Protein AF-A0A521RYL0-F1 (afdb_monomer)

Foldseek 3Di:
DQLLVLLQFCRSAVLSVLLCVLVVNAGVNSNVQRVVLSVVLVVVLVVLCCVVCVVVPDDDDDDPVVVVPDDVVVVPPDPVLVVLLVVLVVVLVVCRVCQSVVVHDNVVSVVVSVVVSCVVVVDDPVVVVVVDPPVVVVVLVVLLVVLVVCVVVCVLVVVLVVLCVVQVLDQLSSLLVLLQCLLAVLCVPALNSSSSNCSSSLVNSVVVPHDSPSNSSSNSLRSSLSLQQWCRSYPVSVVVQVVCVVVVNHDDGVNSNVSSVVSSVSSSVSSSVSSCVPPVD

Sequence (281 aa):
AANIGGTATLIGDPPNLLIGSAAGFDFMTFVENLGPAVVVILAVFMVTVVLLYRRELVIEGDVPEAVLALDEREVIADPRLLRVGLIVTAGTLVGLVLAGPLGYGAATVALTGAVVLILVTRTDVESIVREIDWVTLLFFAGLFMLVEGLVHAGVVAAIGDLLFDLTGGDQGFATIGLLWVSGIASGIVDNIPYTATMIPVVGQLGQDGLAQEPLWWALALGACLGGNLTLIGAGANVVVGTLAAKAGHAIPFMTFVRIGAIVVVESLLVSTAYLWIRYLA

Mean predicted aligned error: 6.79 Å

Structure (mmCIF, N/CA/C/O backbone):
data_AF-A0A521RYL0-F1
#
_entry.id   AF-A0A521RYL0-F1
#
loop_
_atom_site.group_PDB
_atom_site.id
_atom_site.type_symbol
_atom_site.label_atom_id
_atom_site.label_alt_id
_atom_site.label_comp_id
_atom_site.label_asym_id
_atom_site.label_entity_id
_atom_site.label_seq_id
_atom_site.pdbx_PDB_ins_code
_atom_site.Cartn_x
_atom_site.Cartn_y
_atom_site.Cartn_z
_atom_site.occupancy
_atom_site.B_iso_or_equiv
_atom_site.auth_seq_id
_atom_site.auth_comp_id
_atom_site.auth_asym_id
_atom_site.auth_atom_id
_atom_site.pdbx_PDB_model_num
ATOM 1 N N . ALA A 1 1 ? 1.543 6.608 -8.179 1.00 86.56 1 ALA A N 1
ATOM 2 C CA . ALA A 1 1 ? 0.883 5.581 -9.017 1.00 86.56 1 ALA A CA 1
ATOM 3 C C . ALA A 1 1 ? 1.164 4.159 -8.532 1.00 86.56 1 ALA A C 1
ATOM 5 O O . ALA A 1 1 ? 0.208 3.516 -8.131 1.00 86.56 1 ALA A O 1
ATOM 6 N N . ALA A 1 2 ? 2.419 3.679 -8.530 1.00 90.31 2 ALA A N 1
ATOM 7 C CA . ALA A 1 2 ? 2.745 2.281 -8.200 1.00 90.31 2 ALA A CA 1
ATOM 8 C C . ALA A 1 2 ? 2.192 1.822 -6.837 1.00 90.31 2 ALA A C 1
ATOM 10 O O . ALA A 1 2 ? 1.364 0.919 -6.813 1.00 90.31 2 ALA A O 1
ATOM 11 N N . ASN A 1 3 ? 2.550 2.502 -5.740 1.00 92.88 3 ASN A N 1
ATOM 12 C CA . ASN A 1 3 ? 2.069 2.137 -4.398 1.00 92.88 3 ASN A CA 1
ATOM 13 C C . ASN A 1 3 ? 0.537 2.239 -4.286 1.00 92.88 3 ASN A C 1
ATOM 15 O O . ASN A 1 3 ? -0.104 1.309 -3.818 1.00 92.88 3 ASN A O 1
ATOM 19 N N . ILE A 1 4 ? -0.059 3.323 -4.811 1.00 95.31 4 ILE A N 1
ATOM 20 C CA . ILE A 1 4 ? -1.522 3.529 -4.820 1.00 95.31 4 ILE A CA 1
ATOM 21 C C . ILE A 1 4 ? -2.231 2.364 -5.526 1.00 95.31 4 ILE A C 1
ATOM 23 O O . ILE A 1 4 ? -3.184 1.809 -4.995 1.00 95.31 4 ILE A O 1
ATOM 27 N N . GLY A 1 5 ? -1.763 1.974 -6.716 1.00 93.75 5 GLY A N 1
ATOM 28 C CA . GLY A 1 5 ? -2.317 0.836 -7.451 1.00 93.75 5 GLY A CA 1
ATOM 29 C C . GLY A 1 5 ? -2.083 -0.494 -6.732 1.00 93.75 5 GLY A C 1
ATOM 30 O O . GLY A 1 5 ? -2.979 -1.335 -6.695 1.00 93.75 5 GLY A O 1
ATOM 31 N N . GLY A 1 6 ? -0.911 -0.660 -6.112 1.00 91.88 6 GLY A N 1
ATOM 32 C CA . GLY A 1 6 ? -0.560 -1.830 -5.311 1.00 91.88 6 GLY A CA 1
ATOM 33 C C . GLY A 1 6 ? -1.515 -2.054 -4.137 1.00 91.88 6 GLY A C 1
ATOM 34 O O . GLY A 1 6 ? -1.910 -3.190 -3.873 1.00 91.88 6 GLY A O 1
ATOM 35 N N . THR A 1 7 ? -1.993 -0.967 -3.522 1.00 94.69 7 THR A N 1
ATOM 36 C CA . THR A 1 7 ? -2.961 -0.999 -2.416 1.00 94.69 7 THR A CA 1
ATOM 37 C C . THR A 1 7 ? -4.262 -1.732 -2.771 1.00 94.69 7 THR A C 1
ATOM 39 O O . THR A 1 7 ? -4.909 -2.265 -1.878 1.00 94.69 7 THR A O 1
ATOM 42 N N . ALA A 1 8 ? -4.654 -1.820 -4.050 1.00 94.25 8 ALA A N 1
ATOM 43 C CA . ALA A 1 8 ? -5.918 -2.451 -4.448 1.00 94.25 8 ALA A CA 1
ATOM 44 C C . ALA A 1 8 ? -5.940 -3.977 -4.288 1.00 94.25 8 ALA A C 1
ATOM 46 O O . ALA A 1 8 ? -7.013 -4.573 -4.329 1.00 94.25 8 ALA A O 1
ATOM 47 N N . THR A 1 9 ? -4.780 -4.628 -4.179 1.00 92.62 9 THR A N 1
ATOM 48 C CA . THR A 1 9 ? -4.689 -6.093 -4.247 1.00 92.62 9 THR A CA 1
ATOM 49 C C . THR A 1 9 ? -3.803 -6.659 -3.149 1.00 92.62 9 THR A C 1
ATOM 51 O O . THR A 1 9 ? -2.885 -5.993 -2.677 1.00 92.62 9 THR A O 1
ATOM 54 N N . LEU A 1 10 ? -4.028 -7.927 -2.797 1.00 88.06 10 LEU A N 1
ATOM 55 C CA . LEU A 1 10 ? -3.258 -8.635 -1.769 1.00 88.06 10 LEU A CA 1
ATOM 56 C C . LEU A 1 10 ? -1.741 -8.676 -2.049 1.00 88.06 10 LEU A C 1
ATOM 58 O O . LEU A 1 10 ? -0.946 -8.691 -1.119 1.00 88.06 10 LEU A O 1
ATOM 62 N N . ILE A 1 11 ? -1.334 -8.708 -3.322 1.00 85.44 11 ILE A N 1
ATOM 63 C CA . ILE A 1 11 ? 0.073 -8.904 -3.737 1.00 85.44 11 ILE A CA 1
ATOM 64 C C . ILE A 1 11 ? 0.710 -7.598 -4.234 1.00 85.44 11 ILE A C 1
ATOM 66 O O . ILE A 1 11 ? 1.903 -7.549 -4.514 1.00 85.44 11 ILE A O 1
ATOM 70 N N . GLY A 1 12 ? -0.070 -6.525 -4.357 1.00 84.44 12 GLY A N 1
ATOM 71 C CA . GLY A 1 12 ? 0.410 -5.285 -4.958 1.00 84.44 12 GLY A CA 1
ATOM 72 C C . GLY A 1 12 ? 1.414 -4.509 -4.099 1.00 84.44 12 GLY A C 1
ATOM 73 O O . GLY A 1 12 ? 2.260 -3.819 -4.659 1.00 84.44 12 GLY A O 1
ATOM 74 N N . ASP A 1 13 ? 1.344 -4.631 -2.772 1.00 86.69 13 ASP A N 1
ATOM 75 C CA . ASP A 1 13 ? 2.266 -4.004 -1.813 1.00 86.69 13 ASP A CA 1
ATOM 76 C C . ASP A 1 13 ? 2.494 -4.985 -0.643 1.00 86.69 13 ASP A C 1
ATOM 78 O O . ASP A 1 13 ? 1.514 -5.586 -0.182 1.00 86.69 13 ASP A O 1
ATOM 82 N N . PRO A 1 14 ? 3.726 -5.204 -0.134 1.00 86.25 14 PRO A N 1
ATOM 83 C CA . PRO A 1 14 ? 3.941 -6.171 0.941 1.00 86.25 14 PRO A CA 1
ATOM 84 C C . PRO A 1 14 ? 3.097 -5.955 2.215 1.00 86.25 14 PRO A C 1
ATOM 86 O O . PRO A 1 14 ? 2.668 -6.970 2.764 1.00 86.25 14 PRO A O 1
ATOM 89 N N . PRO A 1 15 ? 2.759 -4.725 2.671 1.00 89.62 15 PRO A N 1
ATOM 90 C CA . PRO A 1 15 ? 1.792 -4.505 3.750 1.00 89.62 15 PRO A CA 1
ATOM 91 C C . PRO A 1 15 ? 0.473 -5.264 3.578 1.00 89.62 15 PRO A C 1
ATOM 93 O O . PRO A 1 15 ? -0.011 -5.876 4.529 1.00 89.62 15 PRO A O 1
ATOM 96 N N . ASN A 1 16 ? -0.082 -5.286 2.362 1.00 93.44 16 ASN A N 1
ATOM 97 C CA . ASN A 1 16 ? -1.336 -5.979 2.077 1.00 93.44 16 ASN A CA 1
ATOM 98 C C . ASN A 1 16 ? -1.199 -7.488 2.274 1.00 93.44 16 ASN A C 1
ATOM 100 O O . ASN A 1 16 ? -2.094 -8.109 2.841 1.00 93.44 16 ASN A O 1
ATOM 104 N N . LEU A 1 17 ? -0.066 -8.072 1.878 1.00 88.62 17 LEU A N 1
ATOM 105 C CA . LEU A 1 17 ? 0.202 -9.491 2.092 1.00 88.62 17 LEU A CA 1
ATOM 106 C C . LEU A 1 17 ? 0.255 -9.831 3.588 1.00 88.62 17 LEU A C 1
ATOM 108 O O . LEU A 1 17 ? -0.266 -10.868 3.998 1.00 88.62 17 LEU A O 1
ATOM 112 N N . LEU A 1 18 ? 0.845 -8.950 4.406 1.00 88.81 18 LEU A N 1
ATOM 113 C CA . LEU A 1 18 ? 0.911 -9.133 5.859 1.00 88.81 18 LEU A CA 1
ATOM 114 C C . LEU A 1 18 ? -0.472 -9.061 6.497 1.00 88.81 18 LEU A C 1
ATOM 116 O O . LEU A 1 18 ? -0.835 -9.938 7.278 1.00 88.81 18 LEU A O 1
ATOM 120 N N . ILE A 1 19 ? -1.252 -8.047 6.123 1.00 93.50 19 ILE A N 1
ATOM 121 C CA . ILE A 1 19 ? -2.623 -7.867 6.604 1.00 93.50 19 ILE A CA 1
ATOM 122 C C . ILE A 1 19 ? -3.485 -9.053 6.178 1.00 93.50 19 ILE A C 1
ATOM 124 O O . ILE A 1 19 ? -4.176 -9.629 7.010 1.00 93.50 19 ILE A O 1
ATOM 128 N N . GLY A 1 20 ? -3.406 -9.476 4.915 1.00 90.56 20 GLY A N 1
ATOM 129 C CA . GLY A 1 20 ? -4.170 -10.617 4.421 1.00 90.56 20 GLY A CA 1
ATOM 130 C C . GLY A 1 20 ? -3.797 -11.922 5.114 1.00 90.56 20 GLY A C 1
ATOM 131 O O . GLY A 1 20 ? -4.682 -12.689 5.482 1.00 90.56 20 GLY A O 1
ATOM 132 N N . SER A 1 21 ? -2.508 -12.146 5.383 1.00 86.88 21 SER A N 1
ATOM 133 C CA . SER A 1 21 ? -2.062 -13.320 6.137 1.00 86.88 21 SER A CA 1
ATOM 134 C C . SER A 1 21 ? -2.523 -13.301 7.595 1.00 86.88 21 SER A C 1
ATOM 136 O O . SER A 1 21 ? -2.807 -14.365 8.137 1.00 86.88 21 SER A O 1
ATOM 138 N N . ALA A 1 22 ? -2.569 -12.132 8.237 1.00 87.88 22 ALA A N 1
ATOM 139 C CA . ALA A 1 22 ? -2.977 -12.004 9.634 1.00 87.88 22 ALA A CA 1
ATOM 140 C C . ALA A 1 22 ? -4.503 -12.062 9.810 1.00 87.88 22 ALA A C 1
ATOM 142 O O . ALA A 1 22 ? -4.993 -12.690 10.744 1.00 87.88 22 ALA A O 1
ATOM 143 N N . ALA A 1 23 ? -5.249 -11.435 8.899 1.00 90.38 23 ALA A N 1
ATOM 144 C CA . ALA A 1 23 ? -6.707 -11.363 8.932 1.00 90.38 23 ALA A CA 1
ATOM 145 C C . ALA A 1 23 ? -7.400 -12.548 8.230 1.00 90.38 23 ALA A C 1
ATOM 147 O O . ALA A 1 23 ? -8.613 -12.706 8.341 1.00 90.38 23 ALA A O 1
ATOM 148 N N . GLY A 1 24 ? -6.649 -13.383 7.502 1.00 88.38 24 GLY A N 1
ATOM 149 C CA . GLY A 1 24 ? -7.197 -14.499 6.725 1.00 88.38 24 GLY A CA 1
ATOM 150 C C . GLY A 1 24 ? -7.936 -14.058 5.457 1.00 88.38 24 GLY A C 1
ATOM 151 O O . GLY A 1 24 ? -8.824 -14.765 4.988 1.00 88.38 24 GLY A O 1
ATOM 152 N N . PHE A 1 25 ? -7.593 -12.890 4.911 1.00 90.94 25 PHE A N 1
ATOM 153 C CA . PHE A 1 25 ? -8.225 -12.345 3.713 1.00 90.94 25 PHE A CA 1
ATOM 154 C C . PHE A 1 25 ? -7.575 -12.873 2.438 1.00 90.94 25 PHE A C 1
ATOM 156 O O . PHE A 1 25 ? -6.351 -12.985 2.327 1.00 90.94 25 PHE A O 1
ATOM 163 N N . ASP A 1 26 ? -8.414 -13.151 1.446 1.00 89.88 26 ASP A N 1
ATOM 164 C CA . ASP A 1 26 ? -7.976 -13.583 0.128 1.00 89.88 26 ASP A CA 1
ATOM 165 C C . ASP A 1 26 ? -7.796 -12.401 -0.840 1.00 89.88 26 ASP A C 1
ATOM 167 O O . ASP A 1 26 ? -8.019 -11.232 -0.519 1.00 89.88 26 ASP A O 1
ATOM 171 N N . PHE A 1 27 ? -7.366 -12.712 -2.063 1.00 88.81 27 PHE A N 1
ATOM 172 C CA . PHE A 1 27 ? -7.131 -11.710 -3.097 1.00 88.81 27 PHE A CA 1
ATOM 173 C C . PHE A 1 27 ? -8.386 -10.886 -3.427 1.00 88.81 27 PHE A C 1
ATOM 175 O O . PHE A 1 27 ? -8.290 -9.668 -3.592 1.00 88.81 27 PHE A O 1
ATOM 182 N N . MET A 1 28 ? -9.552 -11.533 -3.517 1.00 92.44 28 MET A N 1
ATOM 183 C CA . MET A 1 28 ? -10.794 -10.870 -3.918 1.00 92.44 28 MET A CA 1
ATOM 184 C C . MET A 1 28 ? -11.322 -9.951 -2.828 1.00 92.44 28 MET A C 1
ATOM 186 O O . MET A 1 28 ? -11.801 -8.863 -3.136 1.00 92.44 28 MET A O 1
ATOM 190 N N . THR A 1 29 ? -11.115 -10.319 -1.567 1.00 93.31 29 THR A N 1
ATOM 191 C CA . THR A 1 29 ? -11.462 -9.487 -0.417 1.00 93.31 29 THR A CA 1
ATOM 192 C C . THR A 1 29 ? -10.743 -8.135 -0.498 1.00 93.31 29 THR A C 1
ATOM 194 O O . THR A 1 29 ? -11.359 -7.094 -0.281 1.00 93.31 29 THR A O 1
ATOM 197 N N . PHE A 1 30 ? -9.466 -8.107 -0.893 1.00 94.75 30 PHE A N 1
ATOM 198 C CA . PHE A 1 30 ? -8.743 -6.848 -1.117 1.00 94.75 30 PHE A CA 1
ATOM 199 C C . PHE A 1 30 ? -9.308 -6.051 -2.296 1.00 94.75 30 PHE A C 1
ATOM 201 O O . PHE A 1 30 ? -9.551 -4.852 -2.166 1.00 94.75 30 PHE A O 1
ATOM 208 N N . VAL A 1 31 ? -9.556 -6.705 -3.433 1.00 94.44 31 VAL A N 1
ATOM 209 C CA . VAL A 1 31 ? -10.079 -6.033 -4.635 1.00 94.44 31 VAL A CA 1
ATOM 210 C C . VAL A 1 31 ? -11.437 -5.392 -4.364 1.00 94.44 31 VAL A C 1
ATOM 212 O O . VAL A 1 31 ? -11.667 -4.246 -4.743 1.00 94.44 31 VAL A O 1
ATOM 215 N N . GLU A 1 32 ? -12.331 -6.097 -3.679 1.00 95.25 32 GLU A N 1
ATOM 216 C CA . GLU A 1 32 ? -13.682 -5.620 -3.393 1.00 95.25 32 GLU A CA 1
ATOM 217 C C . GLU A 1 32 ? -13.696 -4.487 -2.366 1.00 95.25 32 GLU A C 1
ATOM 219 O O . GLU A 1 32 ? -14.503 -3.560 -2.490 1.00 95.25 32 GLU A O 1
ATOM 224 N N . ASN A 1 33 ? -12.814 -4.542 -1.363 1.00 96.25 33 ASN A N 1
ATOM 225 C CA . ASN A 1 33 ? -12.807 -3.597 -0.247 1.00 96.25 33 ASN A CA 1
ATOM 226 C C . ASN A 1 33 ? -11.881 -2.396 -0.456 1.00 96.25 33 ASN A C 1
ATOM 228 O O . ASN A 1 33 ? -12.220 -1.309 0.009 1.00 96.25 33 ASN A O 1
ATOM 232 N N . LEU A 1 34 ? -10.768 -2.537 -1.177 1.00 96.62 34 LEU A N 1
ATOM 233 C CA . LEU A 1 34 ? -9.806 -1.455 -1.430 1.00 96.62 34 LEU A CA 1
ATOM 234 C C . LEU A 1 34 ? -9.828 -0.955 -2.876 1.00 96.62 34 LEU A C 1
ATOM 236 O O . LEU A 1 34 ? -9.586 0.228 -3.112 1.00 96.62 34 LEU A O 1
ATOM 240 N N . GLY A 1 35 ? -10.167 -1.811 -3.843 1.00 95.88 35 GLY A N 1
ATOM 241 C CA . GLY A 1 35 ? -10.191 -1.461 -5.266 1.00 95.88 35 GLY A CA 1
ATOM 242 C C . GLY A 1 35 ? -11.004 -0.201 -5.596 1.00 95.88 35 GLY A C 1
ATOM 243 O O . GLY A 1 35 ? -10.459 0.689 -6.255 1.00 95.88 35 GLY A O 1
ATOM 244 N N . PRO A 1 36 ? -12.258 -0.046 -5.117 1.00 96.69 36 PRO A N 1
ATOM 245 C CA . PRO A 1 36 ? -13.051 1.154 -5.387 1.00 96.69 36 PRO A CA 1
ATOM 246 C C . PRO A 1 36 ? -12.388 2.440 -4.881 1.00 96.69 36 PRO A C 1
ATOM 248 O O . PRO A 1 36 ? -12.333 3.430 -5.611 1.00 96.69 36 PRO A O 1
ATOM 251 N N . ALA A 1 37 ? -11.836 2.418 -3.663 1.00 96.81 37 ALA A N 1
ATOM 252 C CA . ALA A 1 37 ? -11.118 3.557 -3.098 1.00 96.81 37 ALA A CA 1
ATOM 253 C C . ALA A 1 37 ? -9.877 3.888 -3.931 1.00 96.81 37 ALA A C 1
ATOM 255 O O . ALA A 1 37 ? -9.673 5.039 -4.307 1.00 96.81 37 ALA A O 1
ATOM 256 N N . VAL A 1 38 ? -9.089 2.872 -4.287 1.00 97.06 38 VAL A N 1
ATOM 257 C CA . VAL A 1 38 ? -7.861 3.030 -5.073 1.00 97.06 38 VAL A CA 1
ATOM 258 C C . VAL A 1 38 ? -8.132 3.619 -6.453 1.00 97.06 38 VAL A C 1
ATOM 260 O O . VAL A 1 38 ? -7.378 4.483 -6.888 1.00 97.06 38 VAL A O 1
ATOM 263 N N . VAL A 1 39 ? -9.210 3.220 -7.134 1.00 97.75 39 VAL A N 1
ATOM 264 C CA . VAL A 1 39 ? -9.585 3.811 -8.431 1.00 97.75 39 VAL A CA 1
ATOM 265 C C . VAL A 1 39 ? -9.852 5.310 -8.292 1.00 97.75 39 VAL A C 1
ATOM 267 O O . VAL A 1 39 ? -9.360 6.100 -9.101 1.00 97.75 39 VAL A O 1
ATOM 270 N N . VAL A 1 40 ? -10.581 5.719 -7.251 1.00 97.94 40 VAL A N 1
ATOM 271 C CA . VAL A 1 40 ? -10.853 7.140 -6.985 1.00 97.94 40 VAL A CA 1
ATOM 272 C C . VAL A 1 40 ? -9.566 7.880 -6.623 1.00 97.94 40 VAL A C 1
ATOM 274 O O . VAL A 1 40 ? -9.306 8.947 -7.175 1.00 97.94 40 VAL A O 1
ATOM 277 N N . ILE A 1 41 ? -8.726 7.305 -5.759 1.00 97.81 41 ILE A N 1
ATOM 278 C CA . ILE A 1 41 ? -7.441 7.897 -5.365 1.00 97.81 41 ILE A CA 1
ATOM 279 C C . ILE A 1 41 ? -6.523 8.052 -6.581 1.00 97.81 41 ILE A C 1
ATOM 281 O O . ILE A 1 41 ? -5.918 9.103 -6.751 1.00 97.81 41 ILE A O 1
ATOM 285 N N . LEU A 1 42 ? -6.448 7.053 -7.465 1.00 96.94 42 LEU A N 1
ATOM 286 C CA . LEU A 1 42 ? -5.678 7.143 -8.707 1.00 96.94 42 LEU A CA 1
ATOM 287 C C . LEU A 1 42 ? -6.202 8.250 -9.619 1.00 96.94 42 LEU A C 1
ATOM 289 O O . LEU A 1 42 ? -5.399 8.987 -10.184 1.00 96.94 42 LEU A O 1
ATOM 293 N N . ALA A 1 43 ? -7.521 8.395 -9.756 1.00 97.44 43 ALA A N 1
ATOM 294 C CA . ALA A 1 43 ? -8.104 9.471 -10.551 1.00 97.44 43 ALA A CA 1
ATOM 295 C C . ALA A 1 43 ? -7.748 10.855 -9.980 1.00 97.44 43 ALA A C 1
ATOM 297 O O . ALA A 1 43 ? -7.312 11.730 -10.728 1.00 97.44 43 ALA A O 1
ATOM 298 N N . VAL A 1 44 ? -7.869 11.036 -8.659 1.00 97.62 44 VAL A N 1
ATOM 299 C CA . VAL A 1 44 ? -7.485 12.278 -7.965 1.00 97.62 44 VAL A CA 1
ATOM 300 C C . VAL A 1 44 ? -5.990 12.551 -8.132 1.00 97.62 44 VAL A C 1
ATOM 302 O O . VAL A 1 44 ? -5.621 13.632 -8.582 1.00 97.62 44 VAL A O 1
ATOM 305 N N . PHE A 1 45 ? -5.144 11.546 -7.902 1.00 96.38 45 PHE A N 1
ATOM 306 C CA . PHE A 1 45 ? -3.698 11.628 -8.104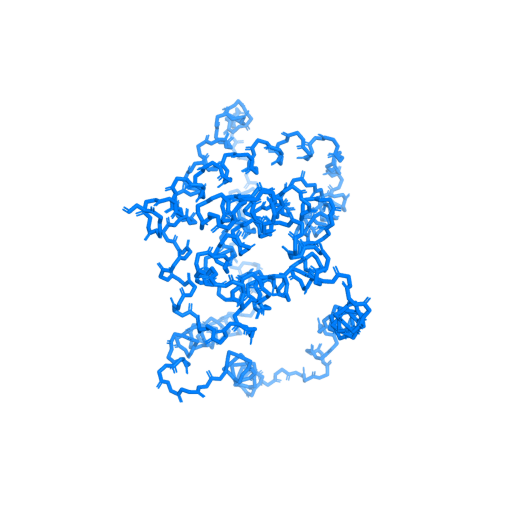 1.00 96.38 45 PHE A CA 1
ATOM 307 C C . PHE A 1 45 ? -3.340 12.051 -9.534 1.00 96.38 45 PHE A C 1
ATOM 309 O O . PHE A 1 45 ? -2.497 12.925 -9.731 1.00 96.38 45 PHE A O 1
ATOM 316 N N . MET A 1 46 ? -3.990 11.470 -10.549 1.00 95.00 46 MET A N 1
ATOM 317 C CA . MET A 1 46 ? -3.758 11.834 -11.950 1.00 95.00 46 MET A CA 1
ATOM 318 C C . MET A 1 46 ? -4.119 13.296 -12.223 1.00 95.00 46 MET A C 1
ATOM 320 O O . MET A 1 46 ? -3.355 13.998 -12.885 1.00 95.00 46 MET A O 1
ATOM 324 N N . VAL A 1 47 ? -5.241 13.779 -11.683 1.00 95.75 47 VAL A N 1
ATOM 325 C CA . VAL A 1 47 ? -5.624 15.194 -11.779 1.00 95.75 47 VAL A CA 1
ATOM 326 C C . VAL A 1 47 ? -4.582 16.078 -11.094 1.00 95.75 47 VAL A C 1
ATOM 328 O O . VAL A 1 47 ? -4.126 17.051 -11.693 1.00 95.75 47 VAL A O 1
ATOM 331 N N . THR A 1 48 ? -4.146 15.724 -9.886 1.00 94.50 48 THR A N 1
ATOM 332 C CA . THR A 1 48 ? -3.130 16.467 -9.131 1.00 94.50 48 THR A CA 1
ATOM 333 C C . THR A 1 48 ? -1.806 16.545 -9.887 1.00 94.50 48 THR A C 1
ATOM 335 O O . THR A 1 48 ? -1.260 17.637 -10.047 1.00 94.50 48 THR A O 1
ATOM 338 N N . VAL A 1 49 ? -1.315 15.432 -10.439 1.00 92.75 49 VAL A N 1
ATOM 339 C CA . VAL A 1 49 ? -0.089 15.411 -11.254 1.00 92.75 49 VAL A CA 1
ATOM 340 C C . VAL A 1 49 ? -0.233 16.295 -12.490 1.00 92.75 49 VAL A C 1
ATOM 342 O O . VAL A 1 49 ? 0.641 17.123 -12.746 1.00 92.75 49 VAL A O 1
ATOM 345 N N . VAL A 1 50 ? -1.342 16.182 -13.228 1.00 92.75 50 VAL A N 1
ATOM 346 C CA . VAL A 1 50 ? -1.587 17.023 -14.409 1.00 92.75 50 VAL A CA 1
ATOM 347 C C . VAL A 1 50 ? -1.620 18.498 -14.025 1.00 92.75 50 VAL A C 1
ATOM 349 O O . VAL A 1 50 ? -1.027 19.311 -14.721 1.00 92.75 50 VAL A O 1
ATOM 352 N N . LEU A 1 51 ? -2.257 18.872 -12.915 1.00 93.12 51 LEU A N 1
ATOM 353 C CA . LEU A 1 51 ? -2.332 20.265 -12.475 1.00 93.12 51 LEU A CA 1
ATOM 354 C C . LEU A 1 51 ? -0.977 20.820 -12.018 1.00 93.12 51 LEU A C 1
ATOM 356 O O . LEU A 1 51 ? -0.647 21.957 -12.371 1.00 93.12 51 LEU A O 1
ATOM 360 N N . LEU A 1 52 ? -0.199 20.034 -11.267 1.00 91.44 52 LEU A N 1
ATOM 361 C CA . LEU A 1 52 ? 1.130 20.419 -10.785 1.00 91.44 52 LEU A CA 1
ATOM 362 C C . LEU A 1 52 ? 2.118 20.591 -11.943 1.00 91.44 52 LEU A C 1
ATOM 364 O O . LEU A 1 52 ? 2.846 21.581 -11.981 1.00 91.44 52 LEU A O 1
ATOM 368 N N . TYR A 1 53 ? 2.084 19.679 -12.915 1.00 90.19 53 TYR A N 1
ATOM 369 C CA . TYR A 1 53 ? 3.044 19.619 -14.017 1.00 90.19 53 TYR A CA 1
ATOM 370 C C . TYR A 1 53 ? 2.498 20.126 -15.355 1.00 90.19 53 TYR A C 1
ATOM 372 O O . TYR A 1 53 ? 3.173 20.010 -16.371 1.00 90.19 53 TYR A O 1
ATOM 380 N N . ARG A 1 54 ? 1.315 20.757 -15.396 1.00 89.00 54 ARG A N 1
ATOM 381 C CA . ARG A 1 54 ? 0.650 21.193 -16.648 1.00 89.00 54 ARG A CA 1
ATOM 382 C C . ARG A 1 54 ? 1.521 22.006 -17.604 1.00 89.00 54 ARG A C 1
ATOM 384 O O . ARG A 1 54 ? 1.237 22.034 -18.790 1.00 89.00 54 ARG A O 1
ATOM 391 N N . ARG A 1 55 ? 2.519 22.729 -17.084 1.00 83.69 55 ARG A N 1
ATOM 392 C CA . ARG A 1 55 ? 3.443 23.545 -17.888 1.00 83.69 55 ARG A CA 1
ATOM 393 C C . ARG A 1 55 ? 4.628 22.740 -18.418 1.00 83.69 55 ARG A C 1
ATOM 395 O O . ARG A 1 55 ? 5.160 23.090 -19.455 1.00 83.69 55 ARG A O 1
ATOM 402 N N . GLU A 1 56 ? 5.016 21.685 -17.711 1.00 83.38 56 GLU A N 1
ATOM 403 C CA . GLU A 1 56 ? 6.122 20.785 -18.061 1.00 83.38 56 GLU A CA 1
ATOM 404 C C . GLU A 1 56 ? 5.653 19.628 -18.958 1.00 83.38 56 GLU A C 1
ATOM 406 O O . GLU A 1 56 ? 6.448 19.038 -19.678 1.00 83.38 56 GLU A O 1
ATOM 411 N N . LEU A 1 57 ? 4.349 19.327 -18.949 1.00 79.94 57 LEU A N 1
ATOM 412 C CA . LEU A 1 57 ? 3.713 18.335 -19.823 1.00 79.94 57 LEU A CA 1
ATOM 413 C C . LEU A 1 57 ? 3.468 18.846 -21.254 1.00 79.94 57 LEU A C 1
ATOM 415 O O . LEU A 1 57 ? 3.030 18.077 -22.108 1.00 79.94 57 LEU A O 1
ATOM 419 N N . VAL A 1 58 ? 3.717 20.131 -21.524 1.00 78.50 58 VAL A N 1
ATOM 420 C CA . VAL A 1 58 ? 3.628 20.699 -22.873 1.00 78.50 58 VAL A CA 1
ATOM 421 C C . VAL A 1 58 ? 4.994 20.572 -23.530 1.00 78.50 58 VAL A C 1
ATOM 423 O O . VAL A 1 58 ? 5.948 21.237 -23.135 1.00 78.50 58 VAL A O 1
ATOM 426 N N . ILE A 1 59 ? 5.083 19.716 -24.544 1.00 68.81 59 ILE A N 1
ATOM 427 C CA . ILE A 1 59 ? 6.266 19.635 -25.398 1.00 68.81 59 ILE A CA 1
ATOM 428 C C . ILE A 1 59 ? 6.180 20.790 -26.399 1.00 68.81 59 ILE A C 1
ATOM 430 O O . ILE A 1 59 ? 5.316 20.796 -27.275 1.00 68.81 59 ILE A O 1
ATOM 434 N N . GLU A 1 60 ? 7.054 21.784 -26.258 1.00 61.62 60 GLU A N 1
ATOM 435 C CA . GLU A 1 60 ? 7.264 22.805 -27.286 1.00 61.62 60 GLU A CA 1
ATOM 436 C C . GLU A 1 60 ? 8.299 22.284 -28.299 1.00 61.62 60 GLU A C 1
ATOM 438 O O . GLU A 1 60 ? 9.485 22.192 -27.989 1.00 61.62 60 GLU A O 1
ATOM 443 N N . GLY A 1 61 ? 7.848 21.926 -29.507 1.00 68.19 61 GLY A N 1
ATOM 444 C CA . GLY A 1 61 ? 8.699 21.457 -30.612 1.00 68.19 61 GLY A CA 1
ATOM 445 C C . GLY A 1 61 ? 8.326 20.070 -31.147 1.00 68.19 61 GLY A C 1
ATOM 446 O O . GLY A 1 61 ? 7.390 19.437 -30.658 1.00 68.19 61 GLY A O 1
ATOM 447 N N . ASP A 1 62 ? 9.056 19.604 -32.164 1.00 69.06 62 ASP A N 1
ATOM 448 C CA . ASP A 1 62 ? 8.917 18.237 -32.675 1.00 69.06 62 ASP A CA 1
ATOM 449 C C . ASP A 1 62 ? 9.476 17.233 -31.660 1.00 69.06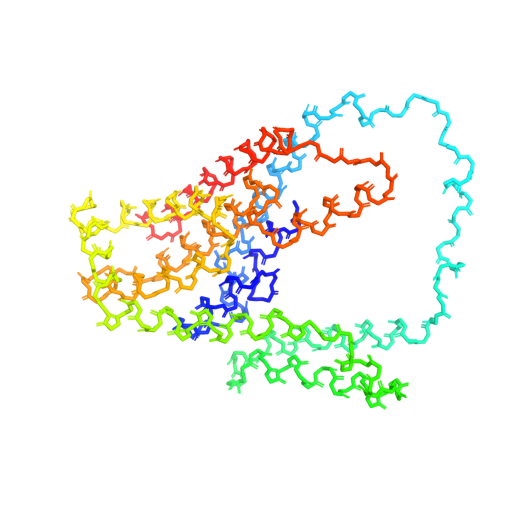 62 ASP A C 1
ATOM 451 O O . ASP A 1 62 ? 10.561 17.419 -31.099 1.00 69.06 62 ASP A O 1
ATOM 455 N N . VAL A 1 63 ? 8.732 16.148 -31.430 1.00 69.25 63 VAL A N 1
ATOM 456 C CA . VAL A 1 63 ? 9.223 15.000 -30.658 1.00 69.25 63 VAL A CA 1
ATOM 457 C C . VAL A 1 63 ? 10.510 14.517 -31.333 1.00 69.25 63 VAL A C 1
ATOM 459 O O . VAL A 1 63 ? 10.486 14.305 -32.547 1.00 69.25 63 VAL A O 1
ATOM 462 N N . PRO A 1 64 ? 11.626 14.341 -30.596 1.00 69.69 64 PRO A N 1
ATOM 463 C CA . PRO A 1 64 ? 12.877 13.908 -31.200 1.00 69.69 64 PRO A CA 1
ATOM 464 C C . PRO A 1 64 ? 12.647 12.667 -32.059 1.00 69.69 64 PRO A C 1
ATOM 466 O O . PRO A 1 64 ? 12.056 11.693 -31.593 1.00 69.69 64 PRO A O 1
ATOM 469 N N . GLU A 1 65 ? 13.130 12.690 -33.299 1.00 67.44 65 GLU A N 1
ATOM 470 C CA . GLU A 1 65 ? 12.944 11.602 -34.269 1.00 67.44 65 GLU A CA 1
ATOM 471 C C . GLU A 1 65 ? 13.427 10.253 -33.703 1.00 67.44 65 GLU A C 1
ATOM 473 O O . GLU A 1 65 ? 12.839 9.215 -33.971 1.00 67.44 65 GLU A O 1
ATOM 478 N N . ALA A 1 66 ? 14.420 10.286 -32.806 1.00 64.25 66 ALA A N 1
ATOM 479 C CA . ALA A 1 66 ? 14.914 9.136 -32.051 1.00 64.25 66 ALA A CA 1
ATOM 480 C C . ALA A 1 66 ? 13.865 8.467 -31.142 1.00 64.25 66 ALA A C 1
ATOM 482 O O . ALA A 1 66 ? 13.952 7.267 -30.925 1.00 64.25 66 ALA A O 1
ATOM 483 N N . VAL A 1 67 ? 12.888 9.211 -30.609 1.00 68.44 67 VAL A N 1
ATOM 484 C CA . VAL A 1 67 ? 11.772 8.654 -29.822 1.00 68.44 67 VAL A CA 1
ATOM 485 C C . VAL A 1 67 ? 10.712 8.060 -30.748 1.00 68.44 67 VAL A C 1
ATOM 487 O O . VAL A 1 67 ? 10.161 7.010 -30.447 1.00 68.44 67 VAL A O 1
ATOM 490 N N . LEU A 1 68 ? 10.455 8.705 -31.890 1.00 68.00 68 LEU A N 1
ATOM 491 C CA . LEU A 1 68 ? 9.523 8.211 -32.913 1.00 68.00 68 LEU A CA 1
ATOM 492 C C . LEU A 1 68 ? 10.061 6.977 -33.655 1.00 68.00 68 LEU A C 1
ATOM 494 O O . LEU A 1 68 ? 9.279 6.192 -34.182 1.00 68.00 68 LEU A O 1
ATOM 498 N N . ALA A 1 69 ? 11.384 6.814 -33.689 1.00 70.44 69 ALA A N 1
ATOM 499 C CA . ALA A 1 69 ? 12.086 5.688 -34.294 1.00 70.44 69 ALA A CA 1
ATOM 500 C C . ALA A 1 69 ? 12.341 4.521 -33.322 1.00 70.44 69 ALA A C 1
ATOM 502 O O . ALA A 1 69 ? 12.957 3.536 -33.726 1.00 70.44 69 ALA A O 1
ATOM 503 N N . LEU A 1 70 ? 11.898 4.610 -32.060 1.00 71.44 70 LEU A N 1
ATOM 504 C CA . LEU A 1 70 ? 11.921 3.467 -31.147 1.00 71.44 70 LEU A CA 1
ATOM 505 C C . LEU A 1 70 ? 10.947 2.403 -31.667 1.00 71.44 70 LEU A C 1
ATOM 507 O O . LEU A 1 70 ? 9.738 2.551 -31.522 1.00 71.44 70 LEU A O 1
ATOM 511 N N . ASP A 1 71 ? 11.470 1.330 -32.257 1.00 72.38 71 ASP A N 1
ATOM 512 C CA . ASP A 1 71 ? 10.680 0.143 -32.582 1.00 72.38 71 ASP A CA 1
ATOM 513 C C . ASP A 1 71 ? 10.651 -0.776 -31.354 1.00 72.38 71 ASP A C 1
ATOM 515 O O . ASP A 1 71 ? 11.674 -1.326 -30.932 1.00 72.38 71 ASP A O 1
ATOM 519 N N . GLU A 1 72 ? 9.474 -0.970 -30.756 1.00 67.06 72 GLU A N 1
ATOM 520 C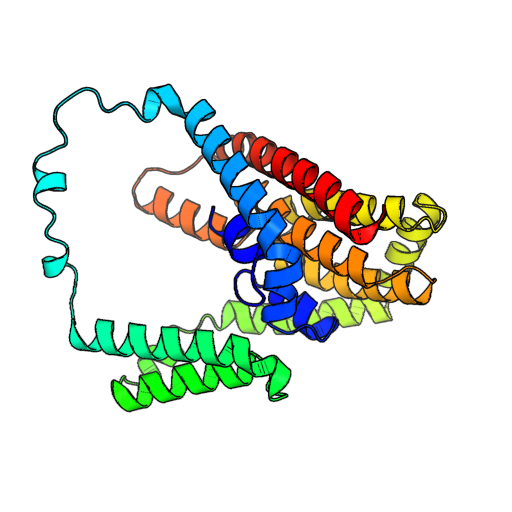 CA . GLU A 1 72 ? 9.326 -1.805 -29.562 1.00 67.06 72 GLU A CA 1
ATOM 521 C C . GLU A 1 72 ? 9.747 -3.258 -29.824 1.00 67.06 72 GLU A C 1
ATOM 523 O O . GLU A 1 72 ? 10.110 -3.985 -28.896 1.00 67.06 72 GLU A O 1
ATOM 528 N N . ARG A 1 73 ? 9.733 -3.694 -31.091 1.00 66.19 73 ARG A N 1
ATOM 529 C CA . ARG A 1 73 ? 10.145 -5.041 -31.495 1.00 66.19 73 ARG A CA 1
ATOM 530 C C . ARG A 1 73 ? 11.651 -5.245 -31.411 1.00 66.19 73 ARG A C 1
ATOM 532 O O . ARG A 1 73 ? 12.065 -6.383 -31.210 1.00 66.19 73 ARG A O 1
ATOM 539 N N . GLU A 1 74 ? 12.452 -4.185 -31.515 1.00 66.31 74 GLU A N 1
ATOM 540 C CA . GLU A 1 74 ? 13.910 -4.267 -31.352 1.00 66.31 74 GLU A CA 1
ATOM 541 C C . GLU A 1 74 ? 14.319 -4.473 -29.884 1.00 66.31 74 GLU A C 1
ATOM 543 O O . GLU A 1 74 ? 15.387 -5.015 -29.605 1.00 66.31 74 GLU A O 1
ATOM 548 N N . VAL A 1 75 ? 13.448 -4.110 -28.935 1.00 70.00 75 VAL A N 1
ATOM 549 C CA . VAL A 1 75 ? 13.687 -4.259 -27.488 1.00 70.00 75 VAL A CA 1
ATOM 550 C C . VAL A 1 75 ? 13.300 -5.659 -26.981 1.00 70.00 75 VAL A C 1
ATOM 552 O O . VAL A 1 75 ? 13.816 -6.125 -25.962 1.00 70.00 75 VAL A O 1
ATOM 555 N N . ILE A 1 76 ? 12.408 -6.370 -27.682 1.00 77.94 76 ILE A N 1
ATOM 556 C CA . ILE A 1 76 ? 11.957 -7.710 -27.279 1.00 77.94 76 ILE A CA 1
ATOM 557 C C . ILE A 1 76 ? 13.016 -8.754 -27.656 1.00 77.94 76 ILE A C 1
ATOM 559 O O . ILE A 1 76 ? 13.037 -9.270 -28.771 1.00 77.94 76 ILE A O 1
ATOM 563 N N . ALA A 1 77 ? 13.845 -9.131 -26.682 1.00 77.19 77 ALA A N 1
ATOM 564 C CA . ALA A 1 77 ? 14.886 -10.144 -26.865 1.00 77.19 77 ALA A CA 1
ATOM 565 C C . ALA A 1 77 ? 14.332 -11.545 -27.215 1.00 77.19 77 ALA A C 1
ATOM 567 O O . ALA A 1 77 ? 14.913 -12.244 -28.042 1.00 77.19 77 ALA A O 1
ATOM 568 N N . ASP A 1 78 ? 13.208 -11.960 -26.610 1.00 84.69 78 ASP A N 1
ATOM 569 C CA . ASP A 1 78 ? 12.573 -13.261 -26.875 1.00 84.69 78 ASP A CA 1
ATOM 570 C C . ASP A 1 78 ? 11.025 -13.166 -26.884 1.00 84.69 78 ASP A C 1
ATOM 572 O O . ASP A 1 78 ? 10.370 -13.189 -25.833 1.00 84.69 78 ASP A O 1
ATOM 576 N N . PRO A 1 79 ? 10.396 -13.120 -28.076 1.00 85.94 79 PRO A N 1
ATOM 577 C CA . PRO A 1 79 ? 8.939 -13.059 -28.223 1.00 85.94 79 PRO A CA 1
ATOM 578 C C . PRO A 1 79 ? 8.190 -14.321 -27.770 1.00 85.94 79 PRO A C 1
ATOM 580 O O . PRO A 1 79 ? 6.967 -14.290 -27.586 1.00 85.94 79 PRO A O 1
ATOM 583 N N . ARG A 1 80 ? 8.871 -15.469 -27.670 1.00 87.75 80 ARG A N 1
ATOM 584 C CA . ARG A 1 80 ? 8.273 -16.706 -27.156 1.00 87.75 80 ARG A CA 1
ATOM 585 C C . ARG A 1 80 ? 8.237 -16.657 -25.637 1.00 87.75 80 ARG A C 1
ATOM 587 O O . ARG A 1 80 ? 7.175 -16.918 -25.074 1.00 87.75 80 ARG A O 1
ATOM 594 N N . LEU A 1 81 ? 9.352 -16.294 -25.006 1.00 86.81 81 LEU A N 1
ATOM 595 C CA . LEU A 1 81 ? 9.426 -16.115 -23.558 1.00 86.81 81 LEU A CA 1
ATOM 596 C C . LEU A 1 81 ? 8.407 -15.077 -23.084 1.00 86.81 81 LEU A C 1
ATOM 598 O O . LEU A 1 81 ? 7.668 -15.354 -22.146 1.00 86.81 81 LEU A O 1
ATOM 602 N N . LEU A 1 82 ? 8.282 -13.948 -23.791 1.00 89.44 82 LEU A N 1
ATOM 603 C CA . LEU A 1 82 ? 7.276 -12.928 -23.490 1.00 89.44 82 LEU A CA 1
ATOM 604 C C . LEU A 1 82 ? 5.850 -13.498 -23.508 1.00 89.44 82 LEU A C 1
ATOM 606 O O . LEU A 1 82 ? 5.100 -13.319 -22.554 1.00 89.44 82 LEU A O 1
ATOM 610 N N . ARG A 1 83 ? 5.464 -14.213 -24.575 1.00 90.81 83 ARG A N 1
ATOM 611 C CA . ARG A 1 83 ? 4.110 -14.786 -24.691 1.00 90.81 83 ARG A CA 1
ATOM 612 C C . ARG A 1 83 ? 3.829 -15.831 -23.620 1.00 90.81 83 ARG A C 1
ATOM 614 O O . ARG A 1 83 ? 2.758 -15.807 -23.024 1.00 90.81 83 ARG A O 1
ATOM 621 N N . VAL A 1 84 ? 4.773 -16.739 -23.378 1.00 90.88 84 VAL A N 1
ATOM 622 C CA . VAL A 1 84 ? 4.633 -17.761 -22.332 1.00 90.88 84 VAL A CA 1
ATOM 623 C C . VAL A 1 84 ? 4.546 -17.101 -20.958 1.00 90.88 84 VAL A C 1
ATOM 625 O O . VAL A 1 84 ? 3.641 -17.428 -20.198 1.00 90.88 84 VAL A O 1
ATOM 628 N N . GLY A 1 85 ? 5.425 -16.140 -20.671 1.00 90.75 85 GLY A N 1
ATOM 629 C CA . GLY A 1 85 ? 5.415 -15.365 -1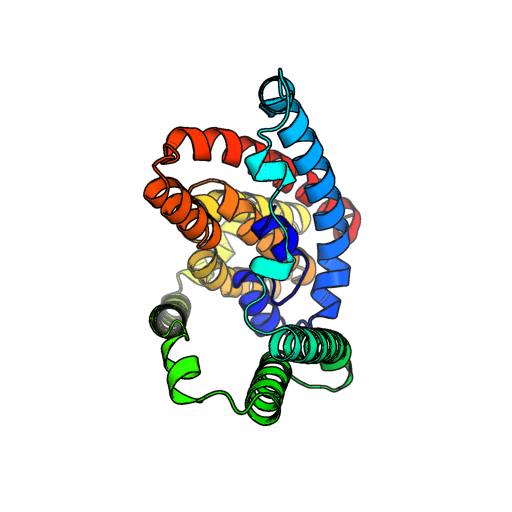9.434 1.00 90.75 85 GLY A CA 1
ATOM 630 C C . GLY A 1 85 ? 4.079 -14.668 -19.212 1.00 90.75 85 GLY A C 1
ATOM 631 O O . GLY A 1 85 ? 3.473 -14.843 -18.164 1.00 90.75 85 GLY A O 1
ATOM 632 N N . LEU A 1 86 ? 3.554 -13.969 -20.222 1.00 92.19 86 LEU A N 1
ATOM 633 C CA . LEU A 1 86 ? 2.245 -13.317 -20.139 1.00 92.19 86 LEU A CA 1
ATOM 634 C C . LEU A 1 86 ? 1.108 -14.310 -19.878 1.00 92.19 86 LEU A C 1
ATOM 636 O O . LEU A 1 86 ? 0.248 -14.033 -19.047 1.00 92.19 86 LEU A O 1
ATOM 640 N N . ILE A 1 87 ? 1.106 -15.469 -20.545 1.00 94.81 87 ILE A N 1
ATOM 641 C CA . ILE A 1 87 ? 0.082 -16.503 -20.339 1.00 94.81 87 ILE A CA 1
ATOM 642 C C . ILE A 1 87 ? 0.153 -17.064 -18.917 1.00 94.81 87 ILE A C 1
ATOM 644 O O . ILE A 1 87 ? -0.880 -17.186 -18.263 1.00 94.81 87 ILE A O 1
ATOM 648 N N . VAL A 1 88 ? 1.349 -17.398 -18.425 1.00 93.88 88 VAL A N 1
ATOM 649 C CA . VAL A 1 88 ? 1.510 -17.962 -17.078 1.00 93.88 88 VAL A CA 1
ATOM 650 C C . VAL A 1 88 ? 1.193 -16.922 -16.009 1.00 93.88 88 VAL A C 1
ATOM 652 O O . VAL A 1 88 ? 0.493 -17.241 -15.052 1.00 93.88 88 VAL A O 1
ATOM 655 N N . THR A 1 89 ? 1.615 -15.670 -16.185 1.00 91.31 89 THR A N 1
ATOM 656 C CA . THR A 1 89 ? 1.256 -14.566 -15.286 1.00 91.31 89 THR A CA 1
ATOM 657 C C . THR A 1 89 ? -0.254 -14.346 -15.271 1.00 91.31 89 THR A C 1
ATOM 659 O O . THR A 1 89 ? -0.844 -14.291 -14.196 1.00 91.31 89 THR A O 1
ATOM 662 N N . ALA A 1 90 ? -0.913 -14.305 -16.434 1.00 92.44 90 ALA A N 1
ATOM 663 C CA . ALA A 1 90 ? -2.369 -14.196 -16.510 1.00 92.44 90 ALA A CA 1
ATOM 664 C C . ALA A 1 90 ? -3.066 -15.387 -15.831 1.00 92.44 90 ALA A C 1
ATOM 666 O O . ALA A 1 90 ? -3.996 -15.194 -15.052 1.00 92.44 90 ALA A O 1
ATOM 667 N N . GLY A 1 91 ? -2.582 -16.611 -16.057 1.00 94.56 91 GLY A N 1
ATOM 668 C CA . GLY A 1 91 ? -3.082 -17.809 -15.383 1.00 94.56 91 GLY A CA 1
ATOM 669 C C . GLY A 1 91 ? -2.874 -17.772 -13.867 1.00 94.56 91 GLY A C 1
ATOM 670 O O . GLY A 1 91 ? -3.756 -18.184 -13.122 1.00 94.56 91 GLY A O 1
ATOM 671 N N . THR A 1 92 ? -1.755 -17.218 -13.401 1.00 92.88 92 THR A N 1
ATOM 672 C CA . THR A 1 92 ? -1.465 -17.026 -11.972 1.00 92.88 92 THR A CA 1
ATOM 673 C C . THR A 1 92 ? -2.423 -16.007 -11.360 1.00 92.88 92 THR A C 1
ATOM 675 O O . THR A 1 92 ? -2.967 -16.263 -10.291 1.00 92.88 92 THR A O 1
ATOM 678 N N . LEU A 1 93 ? -2.711 -14.899 -12.053 1.00 90.25 93 LEU A N 1
ATOM 679 C CA . LEU A 1 93 ? -3.713 -13.917 -11.620 1.00 90.25 93 LEU A CA 1
ATOM 680 C C . LEU A 1 93 ? -5.114 -14.536 -11.527 1.00 90.25 93 LEU A C 1
ATOM 682 O O . LEU A 1 93 ? -5.802 -14.340 -10.530 1.00 90.25 93 LEU A O 1
ATOM 686 N N . VAL A 1 94 ? -5.516 -15.342 -12.515 1.00 91.25 94 VAL A N 1
ATOM 687 C CA . VAL A 1 94 ? -6.775 -16.105 -12.452 1.00 91.25 94 VAL A CA 1
ATOM 688 C C . VAL A 1 94 ? -6.758 -17.086 -11.278 1.00 91.25 94 VAL A C 1
ATOM 690 O O . VAL A 1 94 ? -7.730 -17.177 -10.534 1.00 91.25 94 VAL A O 1
ATOM 693 N N . GLY A 1 95 ? -5.643 -17.786 -11.067 1.00 90.81 95 GLY A N 1
ATOM 694 C CA . GLY A 1 95 ? -5.461 -18.681 -9.930 1.00 90.81 95 GLY A CA 1
ATOM 695 C C . GLY A 1 95 ? -5.614 -17.964 -8.590 1.00 90.81 95 GLY A C 1
ATOM 696 O O . GLY A 1 95 ? -6.209 -18.524 -7.681 1.00 90.81 95 GLY A O 1
ATOM 697 N N . LEU A 1 96 ? -5.130 -16.725 -8.471 1.00 87.88 96 LEU A N 1
ATOM 698 C CA . LEU A 1 96 ? -5.240 -15.920 -7.252 1.00 87.88 96 LEU A CA 1
ATOM 699 C C . LEU A 1 96 ? -6.681 -15.502 -6.968 1.00 87.88 96 LEU A C 1
ATOM 701 O O . LEU A 1 96 ? -7.106 -15.549 -5.818 1.00 87.88 96 LEU A O 1
ATOM 705 N N . VAL A 1 97 ? -7.444 -15.169 -8.011 1.00 86.94 97 VAL A N 1
ATOM 706 C CA . VAL A 1 97 ? -8.890 -14.915 -7.908 1.00 86.94 97 VAL A CA 1
ATOM 707 C C . VAL A 1 97 ? -9.635 -16.168 -7.433 1.00 86.94 97 VAL A C 1
ATOM 709 O O . VAL A 1 97 ? -10.539 -16.077 -6.609 1.00 86.94 97 VAL A O 1
ATOM 712 N N . LEU A 1 98 ? -9.241 -17.348 -7.919 1.00 88.81 98 LEU A N 1
ATOM 713 C CA . LEU A 1 98 ? -9.859 -18.626 -7.548 1.00 88.81 98 LEU A CA 1
ATOM 714 C C . LEU A 1 98 ? -9.316 -19.221 -6.237 1.00 88.81 98 LEU A C 1
ATOM 716 O O . LEU A 1 98 ? -9.893 -20.180 -5.726 1.00 88.81 98 LEU A O 1
ATOM 720 N N . ALA A 1 99 ? -8.224 -18.680 -5.691 1.00 86.44 99 ALA A N 1
ATOM 721 C CA . ALA A 1 99 ? -7.506 -19.260 -4.558 1.00 86.44 99 ALA A CA 1
ATOM 722 C C . ALA A 1 99 ? -8.381 -19.348 -3.303 1.00 86.44 99 ALA A C 1
ATOM 724 O O . ALA A 1 99 ? -8.447 -20.408 -2.683 1.00 86.44 99 ALA A O 1
ATOM 725 N N . GLY A 1 100 ? -9.094 -18.262 -2.988 1.00 79.69 100 GLY A N 1
ATOM 726 C CA . GLY A 1 100 ? -9.987 -18.170 -1.832 1.00 79.69 100 GLY A CA 1
ATOM 727 C C . GLY A 1 100 ? -11.073 -19.250 -1.829 1.00 79.69 100 GLY A C 1
ATOM 728 O O . GLY A 1 100 ? -11.066 -20.099 -0.936 1.00 79.69 100 GLY A O 1
ATOM 729 N N . PRO A 1 101 ? -11.945 -19.314 -2.857 1.00 82.56 101 PRO A N 1
ATOM 730 C CA . PRO A 1 101 ? -12.988 -20.339 -2.957 1.00 82.56 101 PRO A CA 1
ATOM 731 C C . PRO A 1 101 ? -12.472 -21.785 -2.936 1.00 82.56 101 PRO A C 1
ATOM 733 O O . PRO A 1 101 ? -13.191 -22.692 -2.522 1.00 82.56 101 PRO A O 1
ATOM 736 N N . LEU A 1 102 ? -11.240 -22.013 -3.399 1.00 86.50 102 LEU A N 1
ATOM 737 C CA . LEU A 1 102 ? -10.615 -23.335 -3.449 1.00 86.50 102 LEU A CA 1
ATOM 738 C C . LEU A 1 102 ? -9.828 -23.691 -2.174 1.00 86.50 102 LEU A C 1
ATOM 740 O O . LEU A 1 102 ? -9.328 -24.810 -2.068 1.00 86.50 102 LEU A O 1
ATOM 744 N N . GLY A 1 103 ? -9.715 -22.770 -1.211 1.00 84.00 103 GLY A N 1
ATOM 745 C CA . GLY A 1 103 ? -8.970 -22.978 0.033 1.00 84.00 103 GLY A CA 1
ATOM 746 C C . GLY A 1 103 ? -7.448 -23.002 -0.142 1.00 84.00 103 GLY A C 1
ATOM 747 O O . GLY A 1 103 ? -6.742 -23.572 0.690 1.00 84.00 103 GLY A O 1
ATOM 748 N N . TYR A 1 104 ? -6.926 -22.411 -1.219 1.00 86.25 104 TYR A N 1
ATOM 749 C CA . TYR A 1 104 ? -5.488 -22.297 -1.457 1.00 86.25 104 TYR A CA 1
ATOM 750 C C . TYR A 1 104 ? -4.951 -20.943 -0.986 1.00 86.25 104 TYR A C 1
ATOM 752 O O . TYR A 1 104 ? -5.561 -19.900 -1.205 1.00 86.25 104 TYR A O 1
ATOM 760 N N . GLY A 1 105 ? -3.758 -20.946 -0.388 1.00 82.44 105 GLY A N 1
ATOM 761 C CA . GLY A 1 105 ? -3.049 -19.713 -0.049 1.00 82.44 105 GLY A CA 1
ATOM 762 C C . G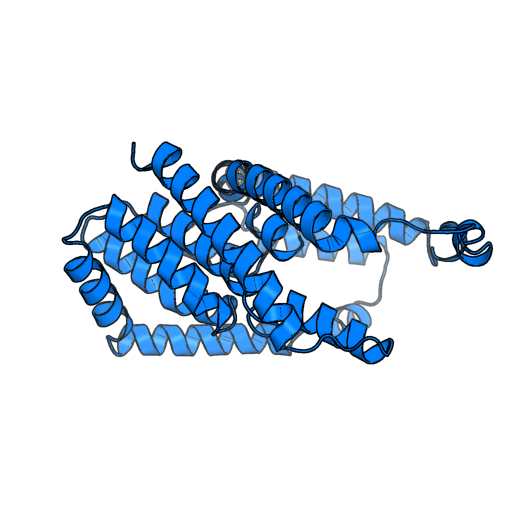LY A 1 105 ? -2.436 -19.041 -1.282 1.00 82.44 105 GLY A C 1
ATOM 763 O O . GLY A 1 105 ? -1.998 -19.714 -2.221 1.00 82.44 105 GLY A O 1
ATOM 764 N N . ALA A 1 106 ? -2.322 -17.710 -1.256 1.00 83.00 106 ALA A N 1
ATOM 765 C CA . ALA A 1 106 ? -1.724 -16.933 -2.347 1.00 83.00 106 ALA A CA 1
ATOM 766 C C . ALA A 1 106 ? -0.291 -17.390 -2.689 1.00 83.00 106 ALA A C 1
ATOM 768 O O . ALA A 1 106 ? 0.070 -17.480 -3.863 1.00 83.00 106 ALA A O 1
ATOM 769 N N . ALA A 1 107 ? 0.499 -17.764 -1.674 1.00 86.19 107 ALA A N 1
ATOM 770 C CA . ALA A 1 107 ? 1.853 -18.288 -1.853 1.00 86.19 107 ALA A CA 1
ATOM 771 C C . ALA A 1 107 ? 1.876 -19.582 -2.687 1.00 86.19 107 ALA A C 1
ATOM 773 O O . ALA A 1 107 ? 2.726 -19.738 -3.561 1.00 86.19 107 ALA A O 1
ATOM 774 N N . THR A 1 108 ? 0.920 -20.491 -2.469 1.00 90.69 108 THR A N 1
ATOM 775 C CA . THR A 1 108 ? 0.812 -21.748 -3.224 1.00 90.69 108 THR A CA 1
ATOM 776 C C . THR A 1 108 ? 0.547 -21.479 -4.701 1.00 90.69 108 THR A C 1
ATOM 778 O O . THR A 1 108 ? 1.191 -22.078 -5.563 1.00 90.69 108 THR A O 1
ATOM 781 N N . VAL A 1 109 ? -0.362 -20.550 -5.004 1.00 91.88 109 VAL A N 1
ATOM 782 C CA . VAL A 1 109 ? -0.679 -20.173 -6.387 1.00 91.88 109 VAL A CA 1
ATOM 783 C C . VAL A 1 109 ? 0.515 -19.498 -7.061 1.00 91.88 109 VAL A C 1
ATOM 785 O O . VAL A 1 109 ? 0.881 -19.885 -8.171 1.00 91.88 109 VAL A O 1
ATOM 788 N N . ALA A 1 110 ? 1.167 -18.549 -6.382 1.00 89.69 110 ALA A N 1
ATOM 789 C CA . ALA A 1 110 ? 2.338 -17.849 -6.906 1.00 89.69 110 ALA A CA 1
ATOM 790 C C . ALA A 1 110 ? 3.507 -18.807 -7.200 1.00 89.69 110 ALA A C 1
ATOM 792 O O . ALA A 1 110 ? 4.080 -18.768 -8.289 1.00 89.69 110 ALA A O 1
ATOM 793 N N . LEU A 1 111 ? 3.817 -19.720 -6.270 1.00 92.31 111 LEU A N 1
ATOM 794 C CA . LEU A 1 111 ? 4.858 -20.735 -6.460 1.00 92.31 111 LEU A CA 1
ATOM 795 C C . LEU A 1 111 ? 4.513 -21.701 -7.594 1.00 92.31 111 LEU A C 1
ATOM 797 O O . LEU A 1 111 ? 5.386 -22.057 -8.381 1.00 92.31 111 LEU A O 1
ATOM 801 N N . THR A 1 112 ? 3.243 -22.092 -7.721 1.00 93.81 112 THR A N 1
ATOM 802 C CA . THR A 1 112 ? 2.795 -22.945 -8.829 1.00 93.81 112 THR A CA 1
ATOM 803 C C . THR A 1 112 ? 2.993 -22.241 -10.171 1.00 93.81 112 THR A C 1
ATOM 805 O O . THR A 1 112 ? 3.551 -22.837 -11.090 1.00 93.81 112 THR A O 1
ATOM 808 N N . GLY A 1 113 ? 2.613 -20.964 -10.276 1.00 92.88 113 GLY A N 1
ATOM 809 C CA . GLY A 1 113 ? 2.857 -20.143 -11.464 1.00 92.88 113 GLY A CA 1
ATOM 810 C C . GLY A 1 113 ? 4.343 -20.058 -11.822 1.00 92.88 113 GLY A C 1
ATOM 811 O O . GLY A 1 113 ? 4.718 -20.313 -12.967 1.00 92.88 113 GLY A O 1
ATOM 812 N N . ALA A 1 114 ? 5.202 -19.795 -10.833 1.00 91.25 114 ALA A N 1
ATOM 813 C CA . ALA A 1 114 ? 6.651 -19.753 -11.023 1.00 91.25 114 ALA A CA 1
ATOM 814 C C . ALA A 1 114 ? 7.212 -21.099 -11.518 1.00 91.25 114 ALA A C 1
ATOM 816 O O . ALA A 1 114 ? 7.940 -21.137 -12.508 1.00 91.25 114 ALA A O 1
ATOM 817 N N . VAL A 1 115 ? 6.827 -22.213 -10.887 1.00 92.62 115 VAL A N 1
ATOM 818 C CA . VAL A 1 115 ? 7.263 -23.563 -11.285 1.00 92.62 115 VAL A CA 1
ATOM 819 C C . VAL A 1 115 ? 6.799 -23.900 -12.702 1.00 92.62 115 VAL A C 1
ATOM 821 O O . VAL A 1 115 ? 7.590 -24.399 -13.500 1.00 92.62 115 VAL A O 1
ATOM 824 N N . VAL A 1 116 ? 5.545 -23.599 -13.052 1.00 93.00 116 VAL A N 1
ATOM 825 C CA . VAL A 1 116 ? 5.027 -23.812 -14.412 1.00 93.00 116 VAL A CA 1
ATOM 826 C C . VAL A 1 116 ? 5.830 -23.005 -15.426 1.00 93.00 116 VAL A C 1
ATOM 828 O O . VAL A 1 116 ? 6.219 -23.555 -16.457 1.00 93.00 116 VAL A O 1
ATOM 831 N N . LEU A 1 117 ? 6.122 -21.733 -15.135 1.00 91.56 117 LEU A N 1
ATOM 832 C CA . LEU A 1 117 ? 6.909 -20.893 -16.032 1.00 91.56 117 LEU A CA 1
ATOM 833 C C . LEU A 1 117 ? 8.292 -21.502 -16.272 1.00 91.56 117 LEU A C 1
ATOM 835 O O . LEU A 1 117 ? 8.647 -21.736 -17.423 1.00 91.56 117 LEU A O 1
ATOM 839 N N . ILE A 1 118 ? 9.003 -21.853 -15.196 1.00 90.31 118 ILE A N 1
ATOM 840 C CA . ILE A 1 118 ? 10.331 -22.483 -15.235 1.00 90.31 118 ILE A CA 1
ATOM 841 C C . ILE A 1 118 ? 10.322 -23.753 -16.089 1.00 90.31 118 ILE A C 1
ATOM 843 O O . ILE A 1 118 ? 11.191 -23.940 -16.941 1.00 90.31 118 ILE A O 1
ATOM 847 N N . LEU A 1 119 ? 9.332 -24.627 -15.893 1.00 90.44 119 LEU A N 1
ATOM 848 C CA . LEU A 1 119 ? 9.233 -25.887 -16.631 1.00 90.44 119 LEU A CA 1
ATOM 849 C C . LEU A 1 119 ? 8.975 -25.670 -18.128 1.00 90.44 119 LEU A C 1
ATOM 851 O O . LEU A 1 119 ? 9.527 -26.394 -18.961 1.00 90.44 119 LEU A O 1
ATOM 855 N N . VAL A 1 120 ? 8.149 -24.681 -18.486 1.00 89.75 120 VAL A N 1
ATOM 856 C CA . VAL A 1 120 ? 7.793 -24.397 -19.885 1.00 89.75 120 VAL A CA 1
ATOM 857 C C . VAL A 1 120 ? 8.929 -23.688 -20.621 1.00 89.75 120 VAL A C 1
ATOM 859 O O . VAL A 1 120 ? 9.207 -24.014 -21.778 1.00 89.75 120 VAL A O 1
ATOM 862 N N . THR A 1 121 ? 9.589 -22.728 -19.974 1.00 87.00 121 THR A N 1
ATOM 863 C CA . THR A 1 121 ? 10.686 -21.955 -20.573 1.00 87.00 121 THR A CA 1
ATOM 864 C C . THR A 1 121 ? 12.016 -22.692 -20.502 1.00 87.00 121 THR A C 1
ATOM 866 O O . THR A 1 121 ? 12.927 -22.360 -21.255 1.00 87.00 121 THR A O 1
ATOM 869 N N . ARG A 1 122 ? 12.113 -23.722 -19.646 1.00 85.38 122 ARG A N 1
ATOM 870 C CA . ARG A 1 122 ? 13.352 -24.449 -19.330 1.00 85.38 122 ARG A CA 1
ATOM 871 C C . ARG A 1 122 ? 14.471 -23.501 -18.906 1.00 85.38 122 ARG A C 1
ATOM 873 O O . ARG A 1 122 ? 15.634 -23.720 -19.240 1.00 85.38 122 ARG A O 1
ATOM 880 N N . THR A 1 123 ? 14.094 -22.431 -18.211 1.00 82.25 123 THR A N 1
ATOM 881 C CA . THR A 1 123 ? 15.053 -21.476 -17.666 1.00 82.25 123 THR A CA 1
ATOM 882 C C . THR A 1 123 ? 15.874 -22.163 -16.586 1.00 82.25 123 THR A C 1
ATOM 884 O O . THR A 1 123 ? 15.360 -22.999 -15.838 1.00 82.25 123 THR A O 1
ATOM 887 N N . ASP A 1 124 ? 17.153 -21.813 -16.514 1.00 86.06 124 ASP A N 1
ATOM 888 C CA . ASP A 1 124 ? 18.026 -22.284 -15.454 1.00 86.06 124 ASP A CA 1
ATOM 889 C C . ASP A 1 124 ? 17.500 -21.825 -14.084 1.00 86.06 124 ASP A C 1
ATOM 891 O O . ASP A 1 124 ? 17.250 -20.644 -13.841 1.00 86.06 124 ASP A O 1
ATOM 895 N N . VAL A 1 125 ? 17.286 -22.780 -13.181 1.00 86.75 125 VAL A N 1
ATOM 896 C CA . VAL A 1 125 ? 16.760 -22.488 -11.842 1.00 86.75 125 VAL A CA 1
ATOM 897 C C . VAL A 1 125 ? 17.791 -21.707 -11.036 1.00 86.75 125 VAL A C 1
ATOM 899 O O . VAL A 1 125 ? 17.418 -20.846 -10.243 1.00 86.75 125 VAL A O 1
ATOM 902 N N . GLU A 1 126 ? 19.082 -21.970 -11.254 1.00 87.56 126 GLU A N 1
ATOM 903 C CA . GLU A 1 126 ? 20.161 -21.288 -10.545 1.00 87.56 126 GLU A CA 1
ATOM 904 C C . GLU A 1 126 ? 20.190 -19.791 -10.877 1.00 87.56 126 GLU A C 1
ATOM 906 O O . GLU A 1 126 ? 20.324 -18.974 -9.962 1.00 87.56 126 GLU A O 1
ATOM 911 N N . SER A 1 127 ? 19.984 -19.407 -12.143 1.00 84.94 127 SER A N 1
ATOM 912 C CA . SER A 1 127 ? 19.871 -17.994 -12.518 1.00 84.94 127 SER A CA 1
ATOM 913 C C . SER A 1 127 ? 18.678 -17.308 -11.847 1.00 84.94 127 SER A C 1
ATOM 915 O O . SER A 1 127 ? 18.840 -16.228 -11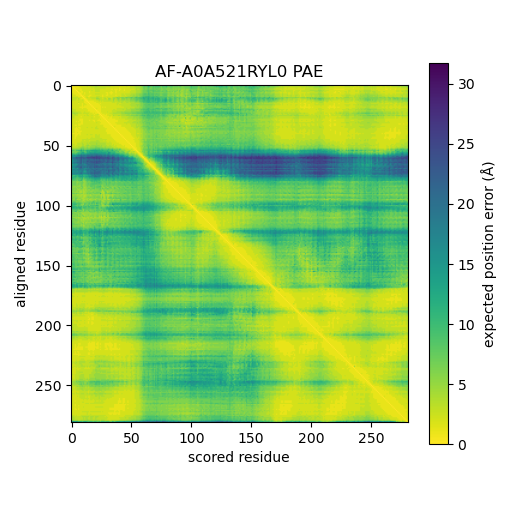.291 1.00 84.94 127 SER A O 1
ATOM 917 N N . ILE A 1 128 ? 17.509 -17.956 -11.808 1.00 85.69 128 ILE A N 1
ATOM 918 C CA . ILE A 1 128 ? 16.303 -17.392 -11.174 1.00 85.69 128 ILE A CA 1
ATOM 919 C C . ILE A 1 128 ? 16.492 -17.248 -9.663 1.00 85.69 128 ILE A C 1
ATOM 921 O O . ILE A 1 128 ? 16.181 -16.211 -9.089 1.00 85.69 128 ILE A O 1
ATOM 925 N N . VAL A 1 129 ? 17.033 -18.273 -9.004 1.00 86.19 129 VAL A N 1
ATOM 926 C CA . VAL A 1 129 ? 17.292 -18.266 -7.556 1.00 86.19 129 VAL A CA 1
ATOM 927 C C . VAL A 1 129 ? 18.253 -17.144 -7.156 1.00 86.19 129 VAL A C 1
ATOM 929 O O . VAL A 1 129 ? 18.117 -16.579 -6.071 1.00 86.19 129 VAL A O 1
ATOM 932 N N . ARG A 1 130 ? 19.206 -16.794 -8.027 1.00 86.00 130 ARG A N 1
ATOM 933 C CA . ARG A 1 130 ? 20.124 -15.664 -7.821 1.00 86.00 130 ARG A CA 1
ATOM 934 C C . ARG A 1 130 ? 19.459 -14.298 -7.972 1.00 86.00 130 ARG A C 1
ATOM 936 O O . ARG A 1 130 ? 19.965 -13.338 -7.403 1.00 86.00 130 ARG A O 1
ATOM 943 N N . GLU A 1 131 ? 18.362 -14.209 -8.717 1.00 82.38 131 GLU A N 1
ATOM 944 C CA . GLU A 1 131 ? 17.585 -12.975 -8.879 1.00 82.38 131 GLU A CA 1
ATOM 945 C C . GLU A 1 131 ? 16.618 -12.722 -7.712 1.00 82.38 131 GLU A C 1
ATOM 947 O O . GLU A 1 131 ? 16.122 -11.606 -7.560 1.00 82.38 131 GLU A O 1
ATOM 952 N N . ILE A 1 132 ? 16.362 -13.726 -6.864 1.00 84.12 132 ILE A N 1
ATOM 953 C CA . ILE A 1 132 ? 15.532 -13.562 -5.664 1.00 84.12 132 ILE A CA 1
ATOM 954 C C . ILE A 1 132 ? 16.226 -12.619 -4.673 1.00 84.12 132 ILE A C 1
ATOM 956 O O . ILE A 1 132 ? 17.393 -12.806 -4.321 1.00 84.12 132 ILE A O 1
ATOM 960 N N . ASP A 1 133 ? 15.474 -11.650 -4.148 1.00 76.50 133 ASP A N 1
ATOM 961 C CA . ASP A 1 133 ? 15.939 -10.763 -3.081 1.00 76.50 133 ASP A CA 1
ATOM 962 C C . ASP A 1 133 ? 15.926 -11.469 -1.712 1.00 76.50 133 ASP A C 1
ATOM 964 O O . ASP A 1 133 ? 15.012 -11.334 -0.890 1.00 76.50 133 ASP A O 1
ATOM 968 N N . TRP A 1 134 ? 16.967 -12.267 -1.466 1.00 83.44 134 TRP A N 1
ATOM 969 C CA . TRP A 1 134 ? 17.163 -12.977 -0.200 1.00 83.44 134 TRP A CA 1
ATOM 970 C C . TRP A 1 134 ? 17.291 -12.037 0.999 1.00 83.44 134 TRP A C 1
ATOM 972 O O . TRP A 1 134 ? 16.923 -12.417 2.112 1.00 83.44 134 TRP A O 1
ATOM 982 N N . VAL A 1 135 ? 17.797 -10.818 0.787 1.00 73.81 135 VAL A N 1
ATOM 983 C CA . VAL A 1 135 ? 17.963 -9.830 1.856 1.00 73.81 135 VAL A CA 1
ATOM 984 C C . VAL A 1 135 ? 16.594 -9.392 2.356 1.00 73.81 135 VAL A C 1
ATOM 986 O O . VAL A 1 135 ? 16.364 -9.416 3.563 1.00 73.81 135 VAL A O 1
ATOM 989 N N . THR A 1 136 ? 15.662 -9.086 1.452 1.00 66.44 136 THR A N 1
ATOM 990 C CA . THR A 1 136 ? 14.282 -8.738 1.809 1.00 66.44 136 THR A CA 1
ATOM 991 C C . THR A 1 136 ? 13.557 -9.879 2.527 1.00 66.44 136 THR A C 1
ATOM 993 O O . THR A 1 136 ? 12.916 -9.645 3.552 1.00 66.44 136 THR A O 1
ATOM 996 N N . LEU A 1 137 ? 13.696 -11.127 2.060 1.00 79.19 137 LEU A N 1
ATOM 997 C CA . LEU A 1 137 ? 13.069 -12.287 2.714 1.00 79.19 137 LEU A CA 1
ATOM 998 C C . LEU A 1 137 ? 13.589 -12.507 4.145 1.00 79.19 137 LEU A C 1
ATOM 1000 O O . LEU A 1 137 ? 12.800 -12.693 5.075 1.00 79.19 137 LEU A O 1
ATOM 1004 N N . LEU A 1 138 ? 14.912 -12.465 4.336 1.00 81.12 138 LEU A N 1
ATOM 1005 C CA . LEU A 1 138 ? 15.533 -12.614 5.656 1.00 81.12 138 LEU A CA 1
ATOM 1006 C C . LEU A 1 138 ? 15.226 -11.424 6.572 1.00 81.12 138 LEU A C 1
ATOM 1008 O O . LEU A 1 138 ? 15.028 -11.612 7.772 1.00 81.12 138 LEU A O 1
ATOM 1012 N N . PHE A 1 139 ? 15.144 -10.216 6.014 1.00 71.75 139 PHE A N 1
ATOM 1013 C CA . PHE A 1 139 ? 14.718 -9.023 6.736 1.00 71.75 139 PHE A CA 1
ATOM 1014 C C . PHE A 1 139 ? 13.301 -9.187 7.297 1.00 71.75 139 PHE A C 1
ATOM 1016 O O . PHE A 1 139 ? 13.109 -8.956 8.488 1.00 71.75 139 PHE A O 1
ATOM 1023 N N . PHE A 1 140 ? 12.331 -9.659 6.504 1.00 67.69 140 PHE A N 1
ATOM 1024 C CA . PHE A 1 140 ? 10.969 -9.899 7.001 1.00 67.69 140 PHE A CA 1
ATOM 1025 C C . PHE A 1 140 ? 10.910 -10.994 8.061 1.00 67.69 140 PHE A C 1
ATOM 1027 O O . PHE A 1 140 ? 10.223 -10.825 9.066 1.00 67.69 140 PHE A O 1
ATOM 1034 N N . ALA A 1 141 ? 11.673 -12.079 7.897 1.00 79.88 141 ALA A N 1
ATOM 1035 C CA . ALA A 1 141 ? 11.775 -13.104 8.932 1.00 79.88 141 ALA A CA 1
ATOM 1036 C C . ALA A 1 141 ? 12.300 -12.517 10.258 1.00 79.88 141 ALA A C 1
ATOM 1038 O O . ALA A 1 141 ? 11.717 -12.751 11.317 1.00 79.88 141 ALA A O 1
ATOM 1039 N N . GLY A 1 142 ? 13.364 -11.708 10.202 1.00 78.75 142 GLY A N 1
ATOM 1040 C CA . GLY A 1 142 ? 13.916 -10.999 11.360 1.00 78.75 142 GLY A CA 1
ATOM 1041 C C . GLY A 1 142 ? 12.938 -10.009 11.990 1.00 78.75 142 GLY A C 1
ATOM 1042 O O . GLY A 1 142 ? 12.786 -9.968 13.211 1.00 78.75 142 GLY A O 1
ATOM 1043 N N . LEU A 1 143 ? 12.241 -9.244 11.155 1.00 72.75 143 LEU A N 1
ATOM 1044 C CA . LEU A 1 143 ? 11.235 -8.276 11.568 1.00 72.75 143 LEU A CA 1
ATOM 1045 C C . LEU A 1 143 ? 10.067 -8.949 12.297 1.00 72.75 143 LEU A C 1
ATOM 1047 O O . LEU A 1 143 ? 9.685 -8.466 13.357 1.00 72.75 143 LEU A O 1
ATOM 1051 N N . PHE A 1 144 ? 9.534 -10.072 11.804 1.00 70.94 144 PHE A N 1
ATOM 1052 C CA . PHE A 1 144 ? 8.454 -10.781 12.504 1.00 70.94 144 PHE A CA 1
ATOM 1053 C C . PHE A 1 144 ? 8.906 -11.361 13.840 1.00 70.94 144 PHE A C 1
ATOM 1055 O O . PHE A 1 144 ? 8.160 -11.272 14.808 1.00 70.94 144 PHE A O 1
ATOM 1062 N N . MET A 1 145 ? 10.140 -11.871 13.934 1.00 83.75 145 MET A N 1
ATOM 1063 C CA . MET A 1 145 ? 10.701 -12.291 15.224 1.00 83.75 145 MET A CA 1
ATOM 1064 C C . MET A 1 145 ? 10.795 -11.121 16.216 1.00 83.75 145 MET A C 1
ATOM 1066 O O . MET A 1 145 ? 10.497 -11.287 17.398 1.00 83.75 145 MET A O 1
ATOM 1070 N N . LEU A 1 146 ? 11.178 -9.929 15.748 1.00 79.38 146 LEU A N 1
ATOM 1071 C CA . LEU A 1 146 ? 11.239 -8.726 16.580 1.00 79.38 146 LEU A CA 1
ATOM 1072 C C . LEU A 1 146 ? 9.845 -8.255 17.005 1.00 79.38 146 LEU A C 1
ATOM 1074 O O . LEU A 1 146 ? 9.643 -7.949 18.178 1.00 79.38 146 LEU A O 1
ATOM 1078 N N . VAL A 1 147 ? 8.889 -8.212 16.074 1.00 69.69 147 VAL A N 1
ATOM 1079 C CA . VAL A 1 147 ? 7.492 -7.840 16.347 1.00 69.69 147 VAL A CA 1
ATOM 1080 C C . VAL A 1 147 ? 6.881 -8.784 17.378 1.00 69.69 147 VAL A C 1
ATOM 1082 O O . VAL A 1 147 ? 6.299 -8.313 18.350 1.00 69.69 147 VAL A O 1
ATOM 1085 N N . GLU A 1 148 ? 7.091 -10.092 17.240 1.00 78.56 148 GLU A N 1
ATOM 1086 C CA . GLU A 1 148 ? 6.637 -11.079 18.224 1.00 78.56 148 GLU A CA 1
ATOM 1087 C C . GLU A 1 148 ? 7.274 -10.841 19.604 1.00 78.56 148 GLU A C 1
ATOM 1089 O O . GLU A 1 148 ? 6.614 -10.944 20.641 1.00 78.56 148 GLU A O 1
ATOM 1094 N N . GLY A 1 149 ? 8.547 -10.433 19.631 1.00 84.25 149 GLY A N 1
ATOM 1095 C CA . GLY A 1 149 ? 9.222 -9.989 20.850 1.00 84.25 149 GLY A CA 1
ATOM 1096 C C . GLY A 1 149 ? 8.575 -8.751 21.485 1.00 84.25 149 GLY A C 1
ATOM 1097 O O . GLY A 1 149 ? 8.432 -8.698 22.706 1.00 84.25 149 GLY A O 1
ATOM 1098 N N . LEU A 1 150 ? 8.136 -7.773 20.685 1.00 79.44 150 LEU A N 1
ATOM 1099 C CA . LEU A 1 150 ? 7.422 -6.582 21.170 1.00 79.44 150 LEU A CA 1
ATOM 1100 C C . LEU A 1 150 ? 6.027 -6.910 21.714 1.00 79.44 150 LEU A C 1
ATOM 1102 O O . LEU A 1 150 ? 5.603 -6.290 22.692 1.00 79.44 150 LEU A O 1
ATOM 1106 N N . VAL A 1 151 ? 5.338 -7.887 21.113 1.00 76.81 151 VAL A N 1
ATOM 1107 C CA . VAL A 1 151 ? 4.072 -8.431 21.633 1.00 76.81 151 VAL A CA 1
ATOM 1108 C C . VAL A 1 151 ? 4.301 -9.000 23.033 1.00 76.81 151 VAL A C 1
ATOM 1110 O O . VAL A 1 151 ? 3.636 -8.586 23.980 1.00 76.81 151 VAL A O 1
ATOM 1113 N N . HIS A 1 152 ? 5.307 -9.863 23.197 1.00 84.31 152 HIS A N 1
ATOM 1114 C CA . HIS A 1 152 ? 5.653 -10.456 24.493 1.00 84.31 152 HIS A CA 1
ATOM 1115 C C . HIS A 1 152 ? 6.140 -9.424 25.523 1.00 84.31 152 HIS A C 1
ATOM 1117 O O . HIS A 1 152 ? 5.936 -9.606 26.723 1.00 84.31 152 HIS A O 1
ATOM 1123 N N . ALA A 1 153 ? 6.765 -8.333 25.074 1.00 89.25 153 ALA A N 1
ATOM 1124 C CA . ALA A 1 153 ? 7.195 -7.228 25.929 1.00 89.25 153 ALA A CA 1
ATOM 1125 C C . ALA A 1 153 ? 6.047 -6.290 26.360 1.00 89.25 153 ALA A C 1
ATOM 1127 O O . ALA A 1 153 ? 6.281 -5.383 27.157 1.00 89.25 153 ALA A O 1
ATOM 1128 N N . GLY A 1 154 ? 4.828 -6.471 25.837 1.00 82.50 154 GLY A N 1
ATOM 1129 C CA . GLY A 1 154 ? 3.656 -5.653 26.173 1.00 82.50 154 GLY A CA 1
ATOM 1130 C C . GLY A 1 154 ? 3.610 -4.279 25.494 1.00 82.50 154 GLY A C 1
ATOM 1131 O O . GLY A 1 154 ? 2.713 -3.489 25.775 1.00 82.50 154 GLY A O 1
ATOM 1132 N N . VAL A 1 155 ? 4.537 -3.984 24.575 1.00 84.75 155 VAL A N 1
ATOM 1133 C CA . VAL A 1 155 ? 4.568 -2.696 23.854 1.00 84.75 155 VAL A CA 1
ATOM 1134 C C . VAL A 1 155 ? 3.341 -2.549 22.956 1.00 84.75 155 VAL A C 1
ATOM 1136 O O . VAL A 1 155 ? 2.743 -1.480 22.894 1.00 84.75 155 VAL A O 1
ATOM 1139 N N . VAL A 1 156 ? 2.943 -3.635 22.292 1.00 78.38 156 VAL A N 1
ATOM 1140 C CA . VAL A 1 156 ? 1.749 -3.670 21.436 1.00 78.38 156 VAL A CA 1
ATOM 1141 C C . VAL A 1 156 ? 0.485 -3.362 22.232 1.00 78.38 156 VAL A C 1
ATOM 1143 O O . VAL A 1 156 ? -0.316 -2.543 21.787 1.00 78.38 156 VAL A O 1
ATOM 1146 N N . ALA A 1 157 ? 0.328 -3.982 23.406 1.00 80.94 157 ALA A N 1
ATOM 1147 C CA . ALA A 1 157 ? -0.816 -3.742 24.280 1.00 80.94 157 ALA A CA 1
ATOM 1148 C C . ALA A 1 157 ? -0.879 -2.264 24.690 1.00 80.94 157 ALA A C 1
ATOM 1150 O O . ALA A 1 157 ? -1.903 -1.626 24.498 1.00 80.94 157 ALA A O 1
ATOM 1151 N N . ALA A 1 158 ? 0.252 -1.677 25.096 1.00 84.25 158 ALA A N 1
ATOM 1152 C CA . ALA A 1 158 ? 0.311 -0.263 25.466 1.00 84.25 158 ALA A CA 1
ATOM 1153 C C . ALA A 1 158 ? -0.080 0.696 24.321 1.00 84.25 158 ALA A C 1
ATOM 1155 O O . ALA A 1 158 ? -0.678 1.742 24.571 1.00 84.25 158 ALA A O 1
ATOM 1156 N N . ILE A 1 159 ? 0.255 0.367 23.067 1.00 82.19 159 ILE A N 1
ATOM 1157 C CA . ILE A 1 159 ? -0.165 1.160 21.897 1.00 82.19 159 ILE A CA 1
ATOM 1158 C C . ILE A 1 159 ? -1.667 0.985 21.633 1.00 82.19 159 ILE A C 1
ATOM 1160 O O . ILE A 1 159 ? -2.342 1.969 21.331 1.00 82.19 159 ILE A O 1
ATOM 1164 N N . GLY A 1 160 ? -2.180 -0.244 21.747 1.00 77.81 160 GLY A N 1
ATOM 1165 C CA . GLY A 1 160 ? -3.608 -0.550 21.628 1.00 77.81 160 GLY A CA 1
ATOM 1166 C C . GLY A 1 160 ? -4.442 0.210 22.655 1.00 77.81 160 GLY A C 1
ATOM 1167 O O . GLY A 1 160 ? -5.337 0.953 22.261 1.00 77.81 160 GLY A O 1
ATOM 1168 N N . ASP A 1 161 ? -4.066 0.120 23.931 1.00 84.00 161 ASP A N 1
ATOM 1169 C CA . ASP A 1 161 ? -4.720 0.813 25.045 1.00 84.00 161 ASP A CA 1
ATOM 1170 C C . ASP A 1 161 ? -4.717 2.331 24.829 1.00 84.00 161 ASP A C 1
ATOM 1172 O O . ASP A 1 161 ? -5.750 2.983 24.948 1.00 84.00 161 ASP A O 1
ATOM 1176 N N . LEU A 1 162 ? -3.577 2.906 24.419 1.00 83.31 162 LEU A N 1
ATOM 1177 C CA . LEU A 1 162 ? -3.482 4.337 24.126 1.00 83.31 162 LEU A CA 1
ATOM 1178 C C . LEU A 1 162 ? -4.440 4.755 23.003 1.00 83.31 162 LEU A C 1
ATOM 1180 O O . LEU A 1 162 ? -5.093 5.793 23.106 1.00 83.31 162 LEU A O 1
ATOM 1184 N N . LEU A 1 163 ? -4.516 3.981 21.918 1.00 79.19 163 LEU A N 1
ATOM 1185 C CA . LEU A 1 163 ? -5.440 4.271 20.821 1.00 79.19 163 LEU A CA 1
ATOM 1186 C C . LEU A 1 163 ? -6.899 4.112 21.260 1.00 79.19 163 LEU A C 1
ATOM 1188 O O . LEU A 1 163 ? -7.730 4.949 20.902 1.00 79.19 163 LEU A O 1
ATOM 1192 N N . PHE A 1 164 ? -7.214 3.084 22.045 1.00 81.19 164 PHE A N 1
ATOM 1193 C CA . PHE A 1 164 ? -8.555 2.849 22.572 1.00 81.19 164 PHE A CA 1
ATOM 1194 C C . PHE A 1 164 ? -9.001 3.984 23.507 1.00 81.19 164 PHE A C 1
ATOM 1196 O O . PHE A 1 164 ? -10.075 4.557 23.320 1.00 81.19 164 PHE A O 1
ATOM 1203 N N . ASP A 1 165 ? -8.141 4.391 24.440 1.00 85.31 165 ASP A N 1
ATOM 1204 C CA . ASP A 1 165 ? -8.401 5.471 25.393 1.00 85.31 165 ASP A CA 1
ATOM 1205 C C . ASP A 1 165 ? -8.571 6.825 24.696 1.00 85.31 165 ASP A C 1
ATOM 1207 O O . ASP A 1 165 ? -9.493 7.582 25.005 1.00 85.31 165 ASP A O 1
ATOM 1211 N N . LEU A 1 166 ? -7.713 7.134 23.715 1.00 83.88 166 LEU A N 1
ATOM 1212 C CA . LEU A 1 166 ? -7.806 8.378 22.941 1.00 83.88 166 LEU A CA 1
ATOM 1213 C C . LEU A 1 166 ? -9.083 8.458 22.101 1.00 83.88 166 LEU A C 1
ATOM 1215 O O . LEU A 1 166 ? -9.565 9.555 21.816 1.00 83.88 166 LEU A O 1
ATOM 1219 N N . THR A 1 167 ? -9.611 7.311 21.684 1.00 84.44 167 THR A N 1
ATOM 1220 C CA . THR A 1 167 ? -10.812 7.219 20.843 1.00 84.44 167 THR A CA 1
ATOM 1221 C C . THR A 1 167 ? -12.078 7.009 21.668 1.00 84.44 167 THR A C 1
ATOM 1223 O O . THR A 1 167 ? -13.177 7.080 21.125 1.00 84.44 167 THR A O 1
ATOM 1226 N N . GLY A 1 168 ? -11.945 6.782 22.980 1.00 81.94 168 GLY A N 1
ATOM 1227 C CA . GLY A 1 168 ? -13.058 6.488 23.880 1.00 81.94 168 GLY A CA 1
ATOM 1228 C C . GLY A 1 168 ? -13.805 5.202 23.521 1.00 81.94 168 GLY A C 1
ATOM 1229 O O . GLY A 1 168 ? -14.987 5.087 23.841 1.00 81.94 168 GLY A O 1
ATOM 1230 N N . GLY A 1 169 ? -13.152 4.276 22.810 1.00 81.44 169 GLY A N 1
ATOM 1231 C CA . GLY A 1 169 ? -13.786 3.076 22.259 1.00 81.44 169 GLY A CA 1
ATOM 1232 C C . GLY A 1 169 ? -14.766 3.344 21.109 1.00 81.44 169 GLY A C 1
ATOM 1233 O O . GLY A 1 169 ? -15.575 2.475 20.785 1.00 81.44 169 GLY A O 1
ATOM 1234 N N . ASP A 1 170 ? -14.734 4.526 20.485 1.00 91.81 170 ASP A N 1
ATOM 1235 C CA . ASP A 1 170 ? -15.555 4.808 19.308 1.00 91.81 170 ASP A CA 1
ATOM 1236 C C . ASP A 1 170 ? -14.929 4.216 18.035 1.00 91.81 170 ASP A C 1
ATOM 1238 O O . ASP A 1 170 ? -13.793 4.525 17.662 1.00 91.81 170 ASP A O 1
ATOM 1242 N N . GLN A 1 171 ? -15.706 3.389 17.331 1.00 92.81 171 GLN A N 1
ATOM 1243 C CA . GLN A 1 171 ? -15.279 2.708 16.107 1.00 92.81 171 GLN A CA 1
ATOM 1244 C C . GLN A 1 171 ? -14.799 3.681 15.025 1.00 92.81 171 GLN A C 1
ATOM 1246 O O . GLN A 1 171 ? -13.816 3.401 14.331 1.00 92.81 171 GLN A O 1
ATOM 1251 N N . GLY A 1 172 ? -15.496 4.804 14.849 1.00 92.88 172 GLY A N 1
ATOM 1252 C CA . GLY A 1 172 ? -15.194 5.772 13.804 1.00 92.88 172 GLY A CA 1
ATOM 1253 C C . GLY A 1 172 ? -13.895 6.512 14.086 1.00 92.88 172 GLY A C 1
ATOM 1254 O O . GLY A 1 172 ? -13.023 6.582 13.215 1.00 92.88 172 GLY A O 1
ATOM 1255 N N . PHE A 1 173 ? -13.726 6.992 15.319 1.00 92.00 173 PHE A N 1
ATOM 1256 C CA . PHE A 1 173 ? -12.489 7.634 15.755 1.00 92.00 173 PHE A CA 1
ATOM 1257 C C . PHE A 1 173 ? -11.300 6.673 15.724 1.00 92.00 173 PHE A C 1
ATOM 1259 O O . PHE A 1 173 ? -10.236 7.072 15.255 1.00 92.00 173 PHE A O 1
ATOM 1266 N N . ALA A 1 174 ? -11.466 5.415 16.140 1.00 93.19 174 ALA A N 1
ATOM 1267 C CA . ALA A 1 174 ? -10.402 4.415 16.066 1.00 93.19 174 ALA A CA 1
ATOM 1268 C C . ALA A 1 174 ? -9.997 4.104 14.621 1.00 93.19 174 ALA A C 1
ATOM 1270 O O . ALA A 1 174 ? -8.811 4.112 14.295 1.00 93.19 174 ALA A O 1
ATOM 1271 N N . THR A 1 175 ? -10.971 3.916 13.728 1.00 95.81 175 THR A N 1
ATOM 1272 C CA . THR A 1 175 ? -10.724 3.615 12.309 1.00 95.81 175 THR A CA 1
ATOM 1273 C C . THR A 1 175 ? -10.038 4.779 11.593 1.00 95.81 175 THR A C 1
ATOM 1275 O O . THR A 1 175 ? -9.014 4.594 10.935 1.00 95.81 175 THR A O 1
ATOM 1278 N N . ILE A 1 176 ? -10.557 6.002 11.739 1.00 95.50 176 ILE A N 1
ATOM 1279 C CA . ILE A 1 176 ? -9.965 7.186 11.100 1.00 95.50 176 ILE A CA 1
ATOM 1280 C C . ILE A 1 176 ? -8.628 7.545 11.757 1.00 95.50 176 ILE A C 1
ATOM 1282 O O . ILE A 1 176 ? -7.670 7.876 11.060 1.00 95.50 176 ILE A O 1
ATOM 1286 N N . GLY A 1 177 ? -8.532 7.451 13.083 1.00 92.56 177 GLY A N 1
ATOM 1287 C CA . GLY A 1 177 ? -7.291 7.681 13.817 1.00 92.56 177 GLY A CA 1
ATOM 1288 C C . GLY A 1 177 ? -6.185 6.741 13.347 1.00 92.56 177 GLY A C 1
ATOM 1289 O O . GLY A 1 177 ? -5.100 7.201 12.992 1.00 92.56 177 GLY A O 1
ATOM 1290 N N . LEU A 1 178 ? -6.488 5.444 13.240 1.00 94.69 178 LEU A N 1
ATOM 1291 C CA . LEU A 1 178 ? -5.563 4.444 12.719 1.00 94.69 178 LEU A CA 1
ATOM 1292 C C . LEU A 1 178 ? -5.142 4.748 11.278 1.00 94.69 178 LEU A C 1
ATOM 1294 O O . LEU A 1 178 ? -3.950 4.680 10.986 1.00 94.69 178 LEU A O 1
ATOM 1298 N N . LEU A 1 179 ? -6.074 5.134 10.397 1.00 97.19 179 LEU A N 1
ATOM 1299 C CA . LEU A 1 179 ? -5.774 5.521 9.013 1.00 97.19 179 LEU A CA 1
ATOM 1300 C C . LEU A 1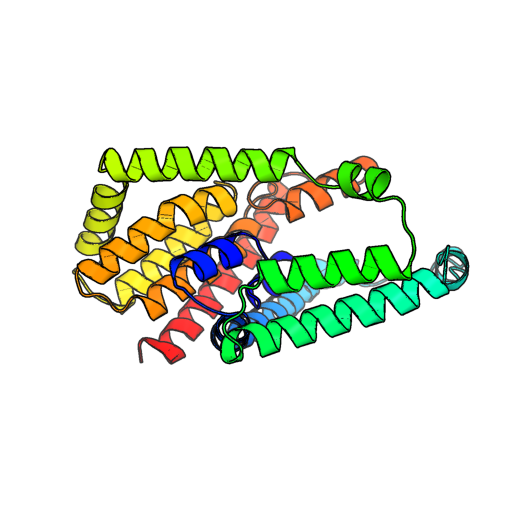 179 ? -4.744 6.660 8.953 1.00 97.19 179 LEU A C 1
ATOM 1302 O O . LEU A 1 179 ? -3.754 6.564 8.227 1.00 97.19 179 LEU A O 1
ATOM 1306 N N . TRP A 1 180 ? -4.964 7.740 9.705 1.00 95.56 180 TRP A N 1
ATOM 1307 C CA . TRP A 1 180 ? -4.102 8.926 9.664 1.00 95.56 180 TRP A CA 1
ATOM 1308 C C . TRP A 1 180 ? -2.758 8.706 10.351 1.00 95.56 180 TRP A C 1
ATOM 1310 O O . TRP A 1 180 ? -1.725 9.105 9.809 1.00 95.56 180 TRP A O 1
ATOM 1320 N N . VAL A 1 181 ? -2.749 8.038 11.508 1.00 92.25 181 VAL A N 1
ATOM 1321 C CA . VAL A 1 181 ? -1.504 7.652 12.187 1.00 92.25 181 VAL A CA 1
ATOM 1322 C C . VAL A 1 181 ? -0.681 6.750 11.273 1.00 92.25 181 VAL A C 1
ATOM 1324 O O . VAL A 1 181 ? 0.507 7.008 11.096 1.00 92.25 181 VAL A O 1
ATOM 1327 N N . SER A 1 182 ? -1.318 5.776 10.617 1.00 93.88 182 SER A N 1
ATOM 1328 C CA . SER A 1 182 ? -0.664 4.901 9.641 1.00 93.88 182 SER A CA 1
ATOM 1329 C C . SER A 1 182 ? -0.120 5.666 8.449 1.00 93.88 182 SER A C 1
ATOM 1331 O O . SER A 1 182 ? 1.051 5.516 8.115 1.00 93.88 182 SER A O 1
ATOM 1333 N N . GLY A 1 183 ? -0.921 6.558 7.869 1.00 94.19 183 GLY A N 1
ATOM 1334 C CA . GLY A 1 183 ? -0.516 7.411 6.755 1.00 94.19 183 GLY A CA 1
ATOM 1335 C C . GLY A 1 183 ? 0.724 8.257 7.035 1.00 94.19 183 GLY A C 1
ATOM 1336 O O . GLY A 1 183 ? 1.596 8.394 6.181 1.00 94.19 183 GLY A O 1
ATOM 1337 N N . ILE A 1 184 ? 0.827 8.822 8.236 1.00 91.62 184 ILE A N 1
ATOM 1338 C CA . ILE A 1 184 ? 1.950 9.692 8.597 1.00 91.62 184 ILE A CA 1
ATOM 1339 C C . ILE A 1 184 ? 3.160 8.861 9.035 1.00 91.62 184 ILE A C 1
ATOM 1341 O O . ILE A 1 184 ? 4.272 9.085 8.553 1.00 91.62 184 ILE A O 1
ATOM 1345 N N . ALA A 1 185 ? 2.959 7.893 9.932 1.00 88.50 185 ALA A N 1
ATOM 1346 C CA . ALA A 1 185 ? 4.040 7.095 10.500 1.00 88.50 185 ALA A CA 1
ATOM 1347 C C . ALA A 1 185 ? 4.708 6.204 9.447 1.00 88.50 185 ALA A C 1
ATOM 1349 O O . ALA A 1 185 ? 5.935 6.173 9.381 1.00 88.50 185 ALA A O 1
ATOM 1350 N N . SER A 1 186 ? 3.923 5.579 8.565 1.00 89.25 186 SER A N 1
ATOM 1351 C CA . SER A 1 186 ? 4.422 4.780 7.438 1.00 89.25 186 SER A CA 1
ATOM 1352 C C . SER A 1 186 ? 5.133 5.609 6.362 1.00 89.25 186 SER A C 1
ATOM 1354 O O . SER A 1 186 ? 5.755 5.067 5.454 1.00 89.25 186 SER A O 1
ATOM 1356 N N . GLY A 1 187 ? 5.009 6.933 6.411 1.00 85.62 187 GLY A N 1
ATOM 1357 C CA . GLY A 1 187 ? 5.792 7.825 5.571 1.00 85.62 187 GLY A CA 1
ATOM 1358 C C . GLY A 1 187 ? 7.206 8.057 6.098 1.00 85.62 187 GLY A C 1
ATOM 1359 O O . GLY A 1 187 ? 8.097 8.412 5.329 1.00 85.62 187 GLY A O 1
ATOM 1360 N N . ILE A 1 188 ? 7.412 7.877 7.403 1.00 81.81 188 ILE A N 1
ATOM 1361 C CA . ILE A 1 188 ? 8.681 8.104 8.108 1.00 81.81 188 ILE A CA 1
ATOM 1362 C C . ILE A 1 188 ? 9.422 6.779 8.308 1.00 81.81 188 ILE A C 1
ATOM 1364 O O . ILE A 1 188 ? 10.636 6.705 8.127 1.00 81.81 188 ILE A O 1
ATOM 1368 N N . VAL A 1 189 ? 8.674 5.747 8.690 1.00 77.56 189 VAL A N 1
ATOM 1369 C CA . VAL A 1 189 ? 9.115 4.362 8.836 1.00 77.56 189 VAL A CA 1
ATOM 1370 C C . VAL A 1 189 ? 8.677 3.618 7.583 1.00 77.56 189 VAL A C 1
ATOM 1372 O O . VAL A 1 189 ? 7.533 3.786 7.181 1.00 77.56 189 VAL A O 1
ATOM 1375 N N . ASP A 1 190 ? 9.555 2.810 6.980 1.00 83.69 190 ASP A N 1
ATOM 1376 C CA . ASP A 1 190 ? 9.195 1.983 5.819 1.00 83.69 190 ASP A CA 1
ATOM 1377 C C . ASP A 1 190 ? 7.863 1.248 6.063 1.00 83.69 190 ASP A C 1
ATOM 1379 O O . ASP A 1 190 ? 7.585 0.767 7.172 1.00 83.69 190 ASP A O 1
ATOM 1383 N N . ASN A 1 191 ? 7.014 1.206 5.038 1.00 88.12 191 ASN A N 1
ATOM 1384 C CA . ASN A 1 191 ? 5.637 0.737 5.153 1.00 88.12 191 ASN A CA 1
ATOM 1385 C C . ASN A 1 191 ? 5.512 -0.713 5.642 1.00 88.12 191 ASN A C 1
ATOM 1387 O O . ASN A 1 191 ? 4.494 -1.088 6.232 1.00 88.12 191 ASN A O 1
ATOM 1391 N N . ILE A 1 192 ? 6.558 -1.518 5.486 1.00 85.81 192 ILE A N 1
ATOM 1392 C CA . ILE A 1 192 ? 6.557 -2.933 5.842 1.00 85.81 192 ILE A CA 1
ATOM 1393 C C . ILE A 1 192 ? 6.785 -3.170 7.344 1.00 85.81 192 ILE A C 1
ATOM 1395 O O . ILE A 1 192 ? 5.908 -3.771 7.976 1.00 85.81 192 ILE A O 1
ATOM 1399 N N . PRO A 1 193 ? 7.888 -2.694 7.966 1.00 80.88 193 PRO A N 1
ATOM 1400 C CA . PRO A 1 193 ? 8.057 -2.760 9.415 1.00 80.88 193 PRO A CA 1
ATOM 1401 C C . PRO A 1 193 ? 6.945 -2.040 10.161 1.00 80.88 193 PRO A C 1
ATOM 1403 O O . PRO A 1 193 ? 6.485 -2.555 11.178 1.00 80.88 193 PRO A O 1
ATOM 1406 N N . TYR A 1 194 ? 6.456 -0.914 9.637 1.00 88.06 194 TYR A N 1
ATOM 1407 C CA . TYR A 1 194 ? 5.315 -0.232 10.231 1.00 88.06 194 TYR A CA 1
ATOM 1408 C C . TYR A 1 194 ? 4.082 -1.146 10.306 1.00 88.06 194 TYR A C 1
ATOM 1410 O O . TYR A 1 194 ? 3.553 -1.397 11.391 1.00 88.06 194 TYR A O 1
ATOM 1418 N N . THR A 1 195 ? 3.664 -1.721 9.176 1.00 91.44 195 THR A N 1
ATOM 1419 C CA . THR A 1 195 ? 2.471 -2.581 9.119 1.00 91.44 195 THR A CA 1
ATOM 1420 C C . THR A 1 195 ? 2.594 -3.793 10.033 1.00 91.44 195 THR A C 1
ATOM 1422 O O . THR A 1 195 ? 1.656 -4.109 10.762 1.00 91.44 195 THR A O 1
ATOM 1425 N N . ALA A 1 196 ? 3.766 -4.432 10.058 1.00 86.62 196 ALA A N 1
ATOM 1426 C CA . ALA A 1 196 ? 4.019 -5.578 10.923 1.00 86.62 196 ALA A CA 1
ATOM 1427 C C . ALA A 1 196 ? 3.794 -5.243 12.409 1.00 86.62 196 ALA A C 1
ATOM 1429 O O . ALA A 1 196 ? 3.202 -6.042 13.128 1.00 86.62 196 ALA A O 1
ATOM 1430 N N . THR A 1 197 ? 4.194 -4.049 12.861 1.00 86.12 197 THR A N 1
ATOM 1431 C CA . THR A 1 197 ? 3.973 -3.612 14.254 1.00 86.12 197 THR A CA 1
ATOM 1432 C C . THR A 1 197 ? 2.517 -3.278 14.574 1.00 86.12 197 THR A C 1
ATOM 1434 O O . THR A 1 197 ? 2.087 -3.458 15.711 1.00 86.12 197 THR A O 1
ATOM 1437 N N . MET A 1 198 ? 1.746 -2.822 13.584 1.00 91.50 198 MET A N 1
ATOM 1438 C CA . MET A 1 198 ? 0.356 -2.401 13.776 1.00 91.50 198 MET A CA 1
ATOM 1439 C C . MET A 1 198 ? -0.659 -3.533 13.624 1.00 91.50 198 MET A C 1
ATOM 1441 O O . MET A 1 198 ? -1.764 -3.421 14.146 1.00 91.50 198 MET A O 1
ATOM 1445 N N . ILE A 1 199 ? -0.304 -4.634 12.956 1.00 92.56 199 ILE A N 1
ATOM 1446 C CA . ILE A 1 199 ? -1.167 -5.819 12.845 1.00 92.56 199 ILE A CA 1
ATOM 1447 C C . ILE A 1 199 ? -1.615 -6.319 14.233 1.00 92.56 199 ILE A C 1
ATOM 1449 O O . ILE A 1 199 ? -2.822 -6.437 14.459 1.00 92.56 199 ILE A O 1
ATOM 1453 N N . PRO A 1 200 ? -0.702 -6.543 15.199 1.00 89.44 200 PRO A N 1
ATOM 1454 C CA . PRO A 1 200 ? -1.095 -6.919 16.553 1.00 89.44 200 PRO A CA 1
ATOM 1455 C C . PRO A 1 200 ? -1.963 -5.867 17.259 1.00 89.44 200 PRO A C 1
ATOM 1457 O O . PRO A 1 200 ? -2.866 -6.230 18.007 1.00 89.44 200 PRO A O 1
ATOM 1460 N N . VAL A 1 201 ? -1.735 -4.575 16.993 1.00 90.81 201 VAL A N 1
ATOM 1461 C CA . VAL A 1 201 ? -2.529 -3.472 17.564 1.00 90.81 201 VAL A CA 1
ATOM 1462 C C . VAL A 1 201 ? -3.977 -3.527 17.071 1.00 90.81 201 VAL A C 1
ATOM 1464 O O . VAL A 1 201 ? -4.898 -3.398 17.872 1.00 90.81 201 VAL A O 1
ATOM 1467 N N . VAL A 1 202 ? -4.202 -3.786 15.778 1.00 94.06 202 VAL A N 1
ATOM 1468 C CA . VAL A 1 202 ? -5.556 -3.994 15.230 1.00 94.06 202 VAL A CA 1
ATOM 1469 C C . VAL A 1 202 ? -6.226 -5.215 15.862 1.00 94.06 202 VAL A C 1
ATOM 1471 O O . VAL A 1 202 ? -7.405 -5.161 16.216 1.00 94.06 202 VAL A O 1
ATOM 1474 N N . GLY A 1 203 ? -5.470 -6.299 16.052 1.00 91.06 203 GLY A N 1
ATOM 1475 C CA . GLY A 1 203 ? -5.952 -7.490 16.748 1.00 91.06 203 GLY A CA 1
ATOM 1476 C C . GLY A 1 203 ? -6.391 -7.201 18.187 1.00 91.06 203 GLY A C 1
ATOM 1477 O O . GLY A 1 203 ? -7.454 -7.669 18.595 1.00 91.06 203 GLY A O 1
ATOM 1478 N N . GLN A 1 204 ? -5.609 -6.409 18.929 1.00 88.44 204 GLN A N 1
ATOM 1479 C CA . GLN A 1 204 ? -5.921 -5.981 20.297 1.00 88.44 204 GLN A CA 1
ATOM 1480 C C . GLN A 1 204 ? -7.190 -5.123 20.341 1.00 88.44 204 GLN A C 1
ATOM 1482 O O . GLN A 1 204 ? -8.136 -5.481 21.032 1.00 88.44 204 GLN A O 1
ATOM 1487 N N . LEU A 1 205 ? -7.270 -4.079 19.511 1.00 89.94 205 LEU A N 1
ATOM 1488 C CA . LEU A 1 205 ? -8.455 -3.217 19.411 1.00 89.94 205 LEU A CA 1
ATOM 1489 C C . LEU A 1 205 ? -9.734 -4.014 19.113 1.00 89.94 205 LEU A C 1
ATOM 1491 O O . LEU A 1 205 ? -10.813 -3.693 19.609 1.00 89.94 205 LEU A O 1
ATOM 1495 N N . GLY A 1 206 ? -9.616 -5.086 18.327 1.00 89.06 206 GLY A N 1
ATOM 1496 C CA . GLY A 1 206 ? -10.722 -6.003 18.088 1.00 89.06 206 GLY A CA 1
ATOM 1497 C C . GLY A 1 206 ? -11.130 -6.845 19.297 1.00 89.06 206 GLY A C 1
ATOM 1498 O O . GLY A 1 206 ? -12.315 -7.115 19.480 1.00 89.06 206 GLY A O 1
ATOM 1499 N N . GLN A 1 207 ? -10.172 -7.261 20.128 1.00 88.19 207 GLN A N 1
ATOM 1500 C CA . GLN A 1 207 ? -10.461 -7.938 21.398 1.00 88.19 207 GLN A CA 1
ATOM 1501 C C . GLN A 1 207 ? -11.139 -6.995 22.396 1.00 88.19 207 GLN A C 1
ATOM 1503 O O . GLN A 1 207 ? -12.012 -7.433 23.144 1.00 88.19 207 GLN A O 1
ATOM 1508 N N . ASP A 1 208 ? -10.812 -5.705 22.334 1.00 86.19 208 ASP A N 1
ATOM 1509 C CA . ASP A 1 208 ? -11.415 -4.650 23.156 1.00 86.19 208 ASP A CA 1
ATOM 1510 C C . ASP A 1 208 ? -12.832 -4.251 22.684 1.00 86.19 208 ASP A C 1
ATOM 1512 O O . ASP A 1 208 ? -13.472 -3.373 23.263 1.00 86.19 208 ASP A O 1
ATOM 1516 N N . GLY A 1 209 ? -13.366 -4.936 21.664 1.00 86.69 209 GLY A N 1
ATOM 1517 C CA . GLY A 1 209 ? -14.764 -4.848 21.237 1.00 86.69 209 GLY A CA 1
ATOM 1518 C C . GLY A 1 209 ? -15.007 -4.037 19.964 1.00 86.69 209 GLY A C 1
ATOM 1519 O O . GLY A 1 209 ? -16.161 -3.912 19.550 1.00 86.69 209 GLY A O 1
ATOM 1520 N N . LEU A 1 210 ? -13.958 -3.513 19.322 1.00 91.38 210 LEU A N 1
ATOM 1521 C CA . LEU A 1 210 ? -14.084 -2.822 18.039 1.00 91.38 210 LEU A CA 1
ATOM 1522 C C . LEU A 1 210 ? -14.229 -3.816 16.878 1.00 91.38 210 LEU A C 1
ATOM 1524 O O . LEU A 1 210 ? -13.656 -4.905 16.864 1.00 91.38 210 LEU A O 1
ATOM 1528 N N . ALA A 1 211 ? -14.975 -3.429 15.848 1.00 93.31 211 ALA A N 1
ATOM 1529 C CA . ALA A 1 211 ? -15.018 -4.184 14.606 1.00 93.31 211 ALA A CA 1
ATOM 1530 C C . ALA A 1 211 ? -13.632 -4.141 13.944 1.00 93.31 211 ALA A C 1
ATOM 1532 O O . ALA A 1 211 ? -13.109 -3.068 13.631 1.00 93.31 211 ALA A O 1
ATOM 1533 N N . GLN A 1 212 ? -13.041 -5.315 13.717 1.00 92.31 212 GLN A N 1
ATOM 1534 C CA . GLN A 1 212 ? -11.700 -5.426 13.135 1.00 92.31 212 GLN A CA 1
ATOM 1535 C C . GLN A 1 212 ? -11.666 -5.091 11.645 1.00 92.31 212 GLN A C 1
ATOM 1537 O O . GLN A 1 212 ? -10.671 -4.568 11.157 1.00 92.31 212 GLN A O 1
ATOM 1542 N N . GLU A 1 213 ? -12.738 -5.383 10.910 1.00 93.38 213 GLU A N 1
ATOM 1543 C CA . GLU A 1 213 ? -12.759 -5.223 9.455 1.00 93.38 213 GLU A CA 1
ATOM 1544 C C . GLU A 1 213 ? -12.455 -3.775 9.005 1.00 93.38 213 GLU A C 1
ATOM 1546 O O . GLU A 1 213 ? -11.521 -3.595 8.220 1.00 93.38 213 GLU A O 1
ATOM 1551 N N . PRO A 1 214 ? -13.100 -2.719 9.543 1.00 95.75 214 PRO A N 1
ATOM 1552 C CA . PRO A 1 214 ? -12.750 -1.341 9.193 1.00 95.75 214 PRO A CA 1
ATOM 1553 C C . PRO A 1 214 ? -11.316 -0.966 9.593 1.00 95.75 214 PRO A C 1
ATOM 1555 O O . PRO A 1 214 ? -10.656 -0.215 8.874 1.00 95.75 214 PRO A O 1
ATOM 1558 N N . LEU A 1 215 ? -10.811 -1.510 10.707 1.00 96.75 215 LEU A N 1
ATOM 1559 C CA . LEU A 1 215 ? -9.451 -1.262 11.193 1.00 96.75 215 LEU A CA 1
ATOM 1560 C C . LEU A 1 215 ? -8.395 -1.871 10.259 1.00 96.75 215 LEU A C 1
ATOM 1562 O O . LEU A 1 215 ? -7.394 -1.218 9.965 1.00 96.75 215 LEU A O 1
ATOM 1566 N N . TRP A 1 216 ? -8.632 -3.078 9.735 1.00 97.50 216 TRP A N 1
ATOM 1567 C CA . TRP A 1 216 ? -7.749 -3.699 8.744 1.00 97.50 216 TRP A CA 1
ATOM 1568 C C . TRP A 1 216 ? -7.647 -2.860 7.472 1.00 97.50 216 TRP A C 1
ATOM 1570 O O . TRP A 1 216 ? -6.546 -2.640 6.965 1.00 97.50 216 TRP A O 1
ATOM 1580 N N . TRP A 1 217 ? -8.773 -2.334 6.982 1.00 97.81 217 TRP A N 1
ATOM 1581 C CA . TRP A 1 217 ? -8.785 -1.483 5.791 1.00 97.81 217 TRP A CA 1
ATOM 1582 C C . TRP A 1 217 ? -8.189 -0.098 6.042 1.00 97.81 217 TRP A C 1
ATOM 1584 O O . TRP A 1 217 ? -7.497 0.429 5.171 1.00 97.81 217 TRP A O 1
ATOM 1594 N N . ALA A 1 218 ? -8.382 0.467 7.236 1.00 97.62 218 ALA A N 1
ATOM 1595 C CA . ALA A 1 218 ? -7.704 1.688 7.662 1.00 97.62 218 ALA A CA 1
ATOM 1596 C C . ALA A 1 218 ? -6.183 1.517 7.704 1.00 97.62 218 ALA A C 1
ATOM 1598 O O . ALA A 1 218 ? -5.464 2.372 7.184 1.00 97.62 218 ALA A O 1
ATOM 1599 N N . LEU A 1 219 ? -5.696 0.405 8.262 1.00 97.44 219 LEU A N 1
ATOM 1600 C CA . LEU A 1 219 ? -4.272 0.084 8.281 1.00 97.44 219 LEU A CA 1
ATOM 1601 C C . LEU A 1 219 ? -3.729 -0.127 6.862 1.00 97.44 219 LEU A C 1
ATOM 1603 O O . LEU A 1 219 ? -2.700 0.451 6.526 1.00 97.44 219 LEU A O 1
ATOM 1607 N N . ALA A 1 220 ? -4.425 -0.894 6.016 1.00 97.12 220 ALA A N 1
ATOM 1608 C CA . ALA A 1 220 ? -3.999 -1.162 4.642 1.00 97.12 220 ALA A CA 1
ATOM 1609 C C . ALA A 1 220 ? -3.887 0.125 3.810 1.00 97.12 220 ALA A C 1
ATOM 1611 O O . ALA A 1 220 ? -2.842 0.388 3.211 1.00 97.12 220 ALA A O 1
ATOM 1612 N N . LEU A 1 221 ? -4.933 0.961 3.815 1.00 97.75 221 LEU A N 1
ATOM 1613 C CA . LEU A 1 221 ? -4.929 2.252 3.121 1.00 97.75 221 LEU A CA 1
ATOM 1614 C C . LEU A 1 221 ? -3.865 3.179 3.712 1.00 97.75 221 LEU A C 1
ATOM 1616 O O . LEU A 1 221 ? -3.062 3.742 2.974 1.00 97.75 221 LEU A O 1
ATOM 1620 N N . GLY A 1 222 ? -3.814 3.312 5.036 1.00 97.00 222 GLY A N 1
ATOM 1621 C CA . GLY A 1 222 ? -2.879 4.206 5.706 1.00 97.00 222 GLY A CA 1
ATOM 1622 C C . GLY A 1 222 ? -1.422 3.828 5.454 1.00 97.00 222 GLY A C 1
ATOM 1623 O O . GLY A 1 222 ? -0.644 4.676 5.031 1.00 97.00 222 GLY A O 1
ATOM 1624 N N . ALA A 1 223 ? -1.048 2.564 5.641 1.00 95.69 223 ALA A N 1
ATOM 1625 C CA . ALA A 1 223 ? 0.329 2.120 5.452 1.00 95.69 223 ALA A CA 1
ATOM 1626 C C . ALA A 1 223 ? 0.775 2.197 3.981 1.00 95.69 223 ALA A C 1
ATOM 1628 O O . ALA A 1 223 ? 1.812 2.787 3.672 1.00 95.69 223 ALA A O 1
ATOM 1629 N N . CYS A 1 224 ? -0.021 1.675 3.041 1.00 95.00 224 CYS A N 1
ATOM 1630 C CA . CYS A 1 224 ? 0.379 1.663 1.630 1.00 95.00 224 CYS A CA 1
ATOM 1631 C C . CYS A 1 224 ? 0.418 3.076 1.023 1.00 95.00 224 CYS A C 1
ATOM 1633 O O . CYS A 1 224 ? 1.323 3.424 0.259 1.00 95.00 224 CYS A O 1
ATOM 1635 N N . LEU A 1 225 ? -0.561 3.924 1.361 1.00 96.88 225 LEU A N 1
ATOM 1636 C CA . LEU A 1 225 ? -0.617 5.291 0.841 1.00 96.88 225 LEU A CA 1
ATOM 1637 C C . LEU A 1 225 ? 0.410 6.179 1.545 1.00 96.88 225 LEU A C 1
ATOM 1639 O O . LEU A 1 225 ? 1.064 6.978 0.874 1.00 96.88 225 LEU A O 1
ATOM 1643 N N . GLY A 1 226 ? 0.600 5.997 2.854 1.00 95.00 226 GLY A N 1
ATOM 1644 C CA . GLY A 1 226 ? 1.552 6.737 3.680 1.00 95.00 226 GLY A CA 1
ATOM 1645 C C . GLY A 1 226 ? 3.001 6.599 3.232 1.00 95.00 226 GLY A C 1
ATOM 1646 O O . GLY A 1 226 ? 3.730 7.593 3.215 1.00 95.00 226 GLY A O 1
ATOM 1647 N N . GLY A 1 227 ? 3.394 5.419 2.740 1.00 92.50 227 GLY A N 1
ATOM 1648 C CA . GLY A 1 227 ? 4.721 5.177 2.162 1.00 92.50 227 GLY A CA 1
ATOM 1649 C C . GLY A 1 227 ? 5.107 6.135 1.022 1.00 92.50 227 GLY A C 1
ATOM 1650 O O . GLY A 1 227 ? 6.287 6.287 0.717 1.00 92.50 227 GLY A O 1
ATOM 1651 N N . ASN A 1 228 ? 4.152 6.852 0.415 1.00 95.19 228 ASN A N 1
ATOM 1652 C CA . ASN A 1 228 ? 4.421 7.882 -0.597 1.00 95.19 228 ASN A CA 1
ATOM 1653 C C . ASN A 1 228 ? 4.906 9.229 -0.024 1.00 95.19 228 ASN A C 1
ATOM 1655 O O . ASN A 1 228 ? 5.261 10.114 -0.802 1.00 95.19 228 ASN A O 1
ATOM 1659 N N . LEU A 1 229 ? 4.927 9.418 1.301 1.00 95.00 229 LEU A N 1
ATOM 1660 C CA . LEU A 1 229 ? 5.296 10.699 1.915 1.00 95.00 229 LEU A CA 1
ATOM 1661 C C . LEU A 1 229 ? 6.776 11.037 1.715 1.00 95.00 229 LEU A C 1
ATOM 1663 O O . LEU A 1 229 ? 7.118 12.194 1.478 1.00 95.00 229 LEU A O 1
ATOM 1667 N N . THR A 1 230 ? 7.662 10.047 1.833 1.00 92.25 230 THR A N 1
ATOM 1668 C CA . THR A 1 230 ? 9.113 10.244 1.731 1.00 92.25 230 THR A CA 1
ATOM 1669 C C . THR A 1 230 ? 9.751 9.241 0.779 1.00 92.25 230 THR A C 1
ATOM 1671 O O . THR A 1 230 ? 9.195 8.184 0.478 1.00 92.25 230 THR A O 1
ATOM 1674 N N . LEU A 1 231 ? 10.962 9.559 0.311 1.00 86.38 231 LEU A N 1
ATOM 1675 C CA . LEU A 1 231 ? 11.694 8.695 -0.617 1.00 86.38 231 LEU A CA 1
ATOM 1676 C C . LEU A 1 231 ? 12.063 7.334 0.004 1.00 86.38 231 LEU A C 1
ATOM 1678 O O . LEU A 1 231 ? 12.263 6.376 -0.730 1.00 86.38 231 LEU A O 1
ATOM 1682 N N . ILE A 1 232 ? 12.143 7.256 1.336 1.00 83.75 232 ILE A N 1
ATOM 1683 C CA . ILE A 1 232 ? 12.487 6.041 2.092 1.00 83.75 232 ILE A CA 1
ATOM 1684 C C . ILE A 1 232 ? 11.263 5.327 2.682 1.00 83.75 232 ILE A C 1
ATOM 1686 O O . ILE A 1 232 ? 11.426 4.284 3.298 1.00 83.75 232 ILE A O 1
ATOM 1690 N N . GLY A 1 233 ? 10.058 5.887 2.528 1.00 83.25 233 GLY A N 1
ATOM 1691 C CA . GLY A 1 233 ? 8.834 5.334 3.121 1.00 83.25 233 GLY A CA 1
ATOM 1692 C C . GLY A 1 233 ? 8.325 4.062 2.438 1.00 83.25 233 GLY A C 1
ATOM 1693 O O . GLY A 1 233 ? 7.513 3.346 3.014 1.00 83.25 233 GLY A O 1
ATOM 1694 N N . ALA A 1 234 ? 8.791 3.776 1.220 1.00 88.38 234 ALA A N 1
ATOM 1695 C CA . ALA A 1 234 ? 8.475 2.549 0.499 1.00 88.38 234 ALA A CA 1
ATOM 1696 C C . ALA A 1 234 ? 9.628 2.141 -0.425 1.00 88.38 234 ALA A C 1
ATOM 1698 O O . ALA A 1 234 ? 10.251 2.989 -1.077 1.00 88.38 234 ALA A O 1
ATOM 1699 N N . GLY A 1 235 ? 9.843 0.832 -0.579 1.00 83.44 235 GLY A N 1
ATOM 1700 C CA . GLY A 1 235 ? 10.875 0.282 -1.466 1.00 83.44 235 GLY A CA 1
ATOM 1701 C C . GLY A 1 235 ? 10.770 0.767 -2.919 1.00 83.44 235 GLY A C 1
ATOM 1702 O O . GLY A 1 235 ? 11.782 1.094 -3.540 1.00 83.44 235 GLY A O 1
ATOM 1703 N N . ALA A 1 236 ? 9.551 0.919 -3.452 1.00 87.00 236 ALA A N 1
ATOM 1704 C CA . ALA A 1 236 ? 9.333 1.424 -4.811 1.00 87.00 236 ALA A CA 1
ATOM 1705 C C . ALA A 1 236 ? 9.899 2.844 -5.018 1.00 87.00 236 ALA A C 1
ATOM 1707 O O . ALA A 1 236 ? 10.449 3.149 -6.080 1.00 87.00 236 ALA A O 1
ATOM 1708 N N . ASN A 1 237 ? 9.821 3.701 -3.995 1.00 90.62 237 ASN A N 1
ATOM 1709 C CA . ASN A 1 237 ? 10.330 5.072 -4.059 1.00 90.62 237 ASN A CA 1
ATOM 1710 C C . ASN A 1 237 ? 11.861 5.078 -4.125 1.00 90.62 237 ASN A C 1
ATOM 1712 O O . ASN A 1 237 ? 12.444 5.809 -4.927 1.00 90.62 237 ASN A O 1
ATOM 1716 N N . VAL A 1 238 ? 12.508 4.217 -3.333 1.00 84.94 238 VAL A N 1
ATOM 1717 C CA . VAL A 1 238 ? 13.967 4.048 -3.325 1.00 84.94 238 VAL A CA 1
ATOM 1718 C C . VAL A 1 238 ? 14.462 3.529 -4.673 1.00 84.94 238 VAL A C 1
ATOM 1720 O O . VAL A 1 238 ? 15.461 4.035 -5.191 1.00 84.94 238 VAL A O 1
ATOM 1723 N N . VAL A 1 239 ? 13.755 2.568 -5.279 1.00 85.44 239 VAL A N 1
ATOM 1724 C CA . VAL A 1 239 ? 14.096 2.030 -6.606 1.00 85.44 239 VAL A CA 1
ATOM 1725 C C . VAL A 1 239 ? 14.043 3.130 -7.663 1.00 85.44 239 VAL A C 1
ATOM 1727 O O . VAL A 1 239 ? 15.030 3.343 -8.369 1.00 85.44 239 VAL A O 1
ATOM 1730 N N . VAL A 1 240 ? 12.940 3.881 -7.737 1.00 87.56 240 VAL A N 1
ATOM 1731 C CA . VAL A 1 240 ? 12.799 4.991 -8.694 1.00 87.56 240 VAL A CA 1
ATOM 1732 C C . VAL A 1 240 ? 13.844 6.077 -8.437 1.00 87.56 240 VAL A C 1
ATOM 1734 O O . VAL A 1 240 ? 14.494 6.530 -9.378 1.00 87.56 240 VAL A O 1
ATOM 1737 N N . GLY A 1 241 ? 14.071 6.456 -7.177 1.00 87.50 241 GLY A N 1
ATOM 1738 C CA . GLY A 1 241 ? 15.092 7.437 -6.807 1.00 87.50 241 GLY A CA 1
ATOM 1739 C C . GLY A 1 241 ? 16.503 7.004 -7.216 1.00 87.50 241 GLY A C 1
ATOM 1740 O O . GLY A 1 241 ? 17.269 7.805 -7.754 1.00 87.50 241 GLY A O 1
ATOM 1741 N N . THR A 1 242 ? 16.827 5.721 -7.036 1.00 76.56 242 THR A N 1
ATOM 1742 C CA . THR A 1 242 ? 18.119 5.136 -7.424 1.00 76.56 242 THR A CA 1
ATOM 1743 C C . THR A 1 242 ? 18.288 5.099 -8.939 1.00 76.56 242 THR A C 1
ATOM 1745 O O . THR A 1 242 ? 19.355 5.445 -9.445 1.00 76.56 242 THR A O 1
ATOM 1748 N N . LEU A 1 243 ? 17.249 4.704 -9.680 1.00 85.94 243 LEU A N 1
ATOM 1749 C CA . LEU A 1 243 ? 17.268 4.696 -11.145 1.00 85.94 243 LEU A CA 1
ATOM 1750 C C . LEU A 1 243 ? 17.439 6.109 -11.708 1.00 85.94 243 LEU A C 1
ATOM 1752 O O . LEU A 1 243 ? 18.289 6.325 -12.569 1.00 85.94 243 LEU A O 1
ATOM 1756 N N . ALA A 1 244 ? 16.699 7.080 -11.171 1.00 90.19 244 ALA A N 1
ATOM 1757 C CA . ALA A 1 244 ? 16.799 8.476 -11.574 1.00 90.19 244 ALA A CA 1
ATOM 1758 C C . ALA A 1 244 ? 18.201 9.045 -11.293 1.00 90.19 244 ALA A C 1
ATOM 1760 O O . ALA A 1 244 ? 18.802 9.672 -12.163 1.00 90.19 244 ALA A O 1
ATOM 1761 N N . ALA A 1 245 ? 18.781 8.748 -10.123 1.00 84.62 245 ALA A N 1
ATOM 1762 C CA . ALA A 1 245 ? 20.150 9.138 -9.792 1.00 84.62 245 ALA A CA 1
ATOM 1763 C C . ALA A 1 245 ? 21.192 8.509 -10.735 1.00 84.62 245 ALA A C 1
ATOM 1765 O O . ALA A 1 245 ? 22.088 9.212 -11.203 1.00 84.62 245 ALA A O 1
ATOM 1766 N N . LYS A 1 246 ? 21.056 7.217 -11.071 1.00 81.88 246 LYS A N 1
ATOM 1767 C CA . LYS A 1 246 ? 21.928 6.531 -12.047 1.00 81.88 246 LYS A CA 1
ATOM 1768 C C . LYS A 1 246 ? 21.828 7.132 -13.452 1.00 81.88 246 LYS A C 1
ATOM 1770 O O . LYS A 1 246 ? 22.823 7.149 -14.166 1.00 81.88 246 LYS A O 1
ATOM 1775 N N . ALA A 1 247 ? 20.659 7.647 -13.825 1.00 90.44 247 ALA A N 1
ATOM 1776 C CA . ALA A 1 247 ? 20.428 8.342 -15.090 1.00 90.44 247 ALA A CA 1
ATOM 1777 C C . ALA A 1 247 ? 20.881 9.819 -15.082 1.00 90.44 247 ALA A C 1
ATOM 1779 O O . ALA A 1 247 ? 20.655 10.529 -16.055 1.00 90.44 247 ALA A O 1
ATOM 1780 N N . GLY A 1 248 ? 21.496 10.306 -13.997 1.00 91.56 248 GLY A N 1
ATOM 1781 C CA . GLY A 1 248 ? 21.932 11.703 -13.867 1.00 91.56 248 GLY A CA 1
ATOM 1782 C C . GLY A 1 248 ? 20.827 12.685 -13.455 1.00 91.56 248 GLY A C 1
ATOM 1783 O O . GLY A 1 248 ? 21.080 13.882 -13.352 1.00 91.56 248 GLY A O 1
ATOM 1784 N N . HIS A 1 249 ? 19.623 12.193 -13.157 1.00 92.12 249 HIS A N 1
ATOM 1785 C CA . HIS A 1 249 ? 18.451 12.971 -12.750 1.00 92.12 249 HIS A CA 1
ATOM 1786 C C . HIS A 1 249 ? 18.083 12.699 -11.284 1.00 92.12 249 HIS A C 1
ATOM 1788 O O . HIS A 1 249 ? 16.968 12.287 -10.968 1.00 92.12 249 HIS A O 1
ATOM 1794 N N . ALA A 1 250 ? 19.031 12.894 -10.363 1.00 89.12 250 ALA A N 1
ATOM 1795 C CA . ALA A 1 250 ? 18.793 12.649 -8.942 1.00 89.12 250 ALA A CA 1
ATOM 1796 C C . ALA A 1 250 ? 17.638 13.515 -8.403 1.00 89.12 250 ALA A C 1
ATOM 1798 O O . ALA A 1 250 ? 17.643 14.738 -8.547 1.00 89.12 250 ALA A O 1
ATOM 1799 N N . ILE A 1 251 ? 16.665 12.877 -7.749 1.00 92.12 251 ILE A N 1
ATOM 1800 C CA . ILE A 1 251 ? 15.500 13.551 -7.167 1.00 92.12 251 ILE A CA 1
ATOM 1801 C C . ILE A 1 251 ? 15.874 14.049 -5.764 1.00 92.12 251 ILE A C 1
ATOM 1803 O O . ILE A 1 251 ? 16.166 13.228 -4.890 1.00 92.12 251 ILE A O 1
ATOM 1807 N N . PRO A 1 252 ? 15.856 15.368 -5.492 1.00 92.50 252 PRO A N 1
ATOM 1808 C CA . PRO A 1 252 ? 16.145 15.873 -4.157 1.00 92.50 252 PRO A CA 1
ATOM 1809 C C . PRO A 1 252 ? 15.086 15.406 -3.155 1.00 92.50 252 PRO A C 1
ATOM 1811 O O . PRO A 1 252 ? 13.886 15.502 -3.423 1.00 92.50 252 PRO A O 1
ATOM 1814 N N . PHE A 1 253 ? 15.521 14.979 -1.967 1.00 87.88 253 PHE A N 1
ATOM 1815 C CA . PHE A 1 253 ? 14.633 14.456 -0.922 1.00 87.88 253 PHE A CA 1
ATOM 1816 C C . PHE A 1 253 ? 13.461 15.400 -0.612 1.00 87.88 253 PHE A C 1
ATOM 1818 O O . PHE A 1 253 ? 12.305 14.991 -0.640 1.00 87.88 253 PHE A O 1
ATOM 1825 N N . MET A 1 254 ? 13.739 16.690 -0.397 1.00 93.56 254 MET A N 1
ATOM 1826 C CA . MET A 1 254 ? 12.693 17.669 -0.078 1.00 93.56 254 MET A CA 1
ATOM 1827 C C . MET A 1 254 ? 11.729 17.950 -1.234 1.00 93.56 254 MET A C 1
ATOM 1829 O O . MET A 1 254 ? 10.579 18.314 -0.987 1.00 93.56 254 MET A O 1
ATOM 1833 N N . THR A 1 255 ? 12.171 17.775 -2.480 1.00 92.25 255 THR A N 1
ATOM 1834 C CA . THR A 1 255 ? 11.283 17.869 -3.644 1.00 92.25 255 THR A CA 1
ATOM 1835 C C . THR A 1 255 ? 10.287 16.717 -3.625 1.00 92.25 255 THR A C 1
ATOM 1837 O O . THR A 1 255 ? 9.088 16.953 -3.762 1.00 92.25 255 THR A O 1
ATOM 1840 N N . PHE A 1 256 ? 10.769 15.496 -3.366 1.00 93.88 256 PHE A N 1
ATOM 1841 C CA . PHE A 1 256 ? 9.912 14.322 -3.227 1.00 93.88 256 PHE A CA 1
ATOM 1842 C C . PHE A 1 256 ? 8.905 14.504 -2.088 1.00 93.88 256 PHE A C 1
ATOM 1844 O O . PHE A 1 256 ? 7.711 14.365 -2.317 1.00 93.88 256 PHE A O 1
ATOM 1851 N N . VAL A 1 257 ? 9.361 14.904 -0.895 1.00 94.44 257 VAL A N 1
ATOM 1852 C CA . VAL A 1 257 ? 8.486 15.071 0.280 1.00 94.44 257 VAL A CA 1
ATOM 1853 C C . VAL A 1 257 ? 7.393 16.109 0.051 1.00 94.44 257 VAL A C 1
ATOM 1855 O O . VAL A 1 257 ? 6.258 15.905 0.467 1.00 94.44 257 VAL A O 1
ATOM 1858 N N . ARG A 1 258 ? 7.690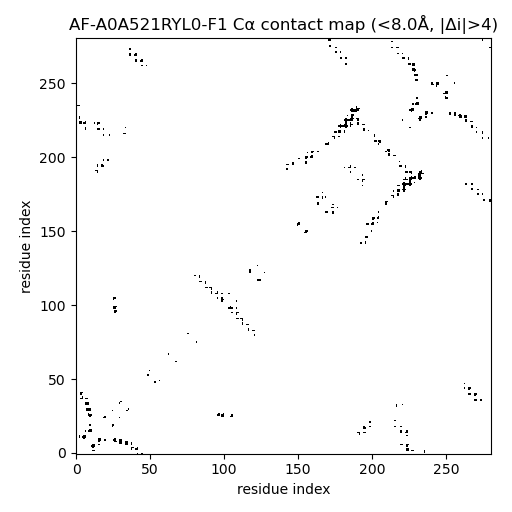 17.222 -0.631 1.00 94.81 258 ARG A N 1
ATOM 1859 C CA . ARG A 1 258 ? 6.683 18.259 -0.900 1.00 94.81 258 ARG A CA 1
ATOM 1860 C C . ARG A 1 258 ? 5.529 17.729 -1.753 1.00 94.81 258 ARG A C 1
ATOM 1862 O O . ARG A 1 258 ? 4.379 18.042 -1.469 1.00 94.81 258 ARG A O 1
ATOM 1869 N N . ILE A 1 259 ? 5.840 16.958 -2.792 1.00 93.88 259 ILE A N 1
ATOM 1870 C CA . ILE A 1 259 ? 4.831 16.374 -3.684 1.00 93.88 259 ILE A CA 1
ATOM 1871 C C . ILE A 1 259 ? 4.152 15.190 -2.992 1.00 93.88 259 ILE A C 1
ATOM 1873 O O . ILE A 1 259 ? 2.928 15.101 -2.990 1.00 93.88 259 ILE A O 1
ATOM 1877 N N . GLY A 1 260 ? 4.939 14.332 -2.342 1.00 94.75 260 GLY A N 1
ATOM 1878 C CA . GLY A 1 260 ? 4.470 13.194 -1.560 1.00 94.75 260 GLY A CA 1
ATOM 1879 C C . GLY A 1 260 ? 3.470 13.606 -0.487 1.00 94.75 260 GLY A C 1
ATOM 1880 O O . GLY A 1 260 ? 2.418 12.995 -0.381 1.00 94.75 260 GLY A O 1
ATOM 1881 N N . ALA A 1 261 ? 3.717 14.700 0.238 1.00 96.44 261 ALA A N 1
ATOM 1882 C CA . ALA A 1 261 ? 2.785 15.220 1.237 1.00 96.44 261 ALA A CA 1
ATOM 1883 C C . ALA A 1 261 ? 1.421 15.597 0.639 1.00 96.44 261 ALA A C 1
ATOM 1885 O O . ALA A 1 261 ? 0.396 15.285 1.239 1.00 96.44 261 ALA A O 1
ATOM 1886 N N . ILE A 1 262 ? 1.392 16.218 -0.546 1.00 96.50 262 ILE A N 1
ATOM 1887 C CA . ILE A 1 262 ? 0.136 16.544 -1.242 1.00 96.50 262 ILE A CA 1
ATOM 1888 C C . ILE A 1 262 ? -0.611 15.250 -1.584 1.00 96.50 262 ILE A C 1
ATOM 1890 O O . ILE A 1 262 ? -1.781 15.112 -1.233 1.00 96.50 262 ILE A O 1
ATOM 1894 N N . VAL A 1 263 ? 0.091 14.291 -2.197 1.00 96.12 263 VAL A N 1
ATOM 1895 C CA . VAL A 1 263 ? -0.478 13.006 -2.635 1.00 96.12 263 VAL A CA 1
ATOM 1896 C C . VAL A 1 263 ? -0.956 12.157 -1.455 1.00 96.12 263 VAL A C 1
ATOM 1898 O O . VAL A 1 263 ? -2.005 11.523 -1.524 1.00 96.12 263 VAL A O 1
ATOM 1901 N N . VAL A 1 264 ? -0.225 12.140 -0.344 1.00 96.94 264 VAL A N 1
ATOM 1902 C CA . VAL A 1 264 ? -0.625 11.405 0.861 1.00 96.94 264 VAL A CA 1
ATOM 1903 C C . VAL A 1 264 ? -1.859 12.041 1.478 1.00 96.94 264 VAL A C 1
ATOM 1905 O O . VAL A 1 264 ? -2.829 11.338 1.735 1.00 96.94 264 VAL A O 1
ATOM 1908 N N . VAL A 1 265 ? -1.872 13.362 1.668 1.00 97.94 265 VAL A N 1
ATOM 1909 C CA . VAL A 1 265 ? -3.015 14.050 2.282 1.00 97.94 265 VAL A CA 1
ATOM 1910 C C . VAL A 1 265 ? -4.287 13.861 1.456 1.00 97.94 265 VAL A C 1
ATOM 1912 O O . VAL A 1 265 ? -5.317 13.504 2.023 1.00 97.94 265 VAL A O 1
ATOM 1915 N N . GLU A 1 266 ? -4.240 14.032 0.130 1.00 97.31 266 GLU A N 1
ATOM 1916 C CA . GLU A 1 266 ? -5.420 13.786 -0.715 1.00 97.31 266 GLU A CA 1
ATOM 1917 C C . GLU A 1 266 ? -5.870 12.318 -0.652 1.00 97.31 266 GLU A C 1
ATOM 1919 O O . GLU A 1 266 ? -7.064 12.044 -0.534 1.00 97.31 266 GLU A O 1
ATOM 1924 N N . SER A 1 267 ? -4.926 11.372 -0.637 1.00 97.75 267 SER A N 1
ATOM 1925 C CA . SER A 1 267 ? -5.233 9.941 -0.574 1.00 97.75 267 SER A CA 1
ATOM 1926 C C . SER A 1 267 ? -5.872 9.552 0.762 1.00 97.75 267 SER A C 1
ATOM 1928 O O . SER A 1 267 ? -6.833 8.781 0.782 1.00 97.75 267 SER A O 1
ATOM 1930 N N . LEU A 1 268 ? -5.395 10.113 1.879 1.00 98.00 268 LEU A N 1
ATOM 1931 C CA . LEU A 1 268 ? -5.965 9.890 3.212 1.00 98.00 268 LEU A CA 1
ATOM 1932 C C . LEU A 1 268 ? -7.337 10.551 3.365 1.00 98.00 268 LEU A C 1
ATOM 1934 O O . LEU A 1 268 ? -8.217 9.973 3.999 1.00 98.00 268 LEU A O 1
ATOM 1938 N N . LEU A 1 269 ? -7.563 11.717 2.755 1.00 98.12 269 LEU A N 1
ATOM 1939 C CA . LEU A 1 269 ? -8.880 12.363 2.743 1.00 98.12 269 LEU A CA 1
ATOM 1940 C C . LEU A 1 269 ? -9.909 11.529 1.972 1.00 98.12 269 LEU A C 1
ATOM 1942 O O . LEU A 1 269 ? -11.000 11.275 2.485 1.00 98.12 269 LEU A O 1
ATOM 1946 N N . VAL A 1 270 ? -9.553 11.049 0.777 1.00 98.12 270 VAL A N 1
ATOM 1947 C CA . VAL A 1 270 ? -10.416 10.147 -0.005 1.00 98.12 270 VAL A CA 1
ATOM 1948 C C . VAL A 1 270 ? -10.665 8.844 0.759 1.00 98.12 270 VAL A C 1
ATOM 1950 O O . VAL A 1 270 ? -11.805 8.393 0.842 1.00 98.12 270 VAL A O 1
ATOM 1953 N N . SER A 1 271 ? -9.628 8.277 1.380 1.00 98.12 271 SER A N 1
ATOM 1954 C CA . SER A 1 271 ? -9.741 7.068 2.208 1.00 98.12 271 SER A CA 1
ATOM 1955 C C . SER A 1 271 ? -10.642 7.280 3.425 1.00 98.12 271 SER A C 1
ATOM 1957 O O . SER A 1 271 ? -11.456 6.418 3.735 1.00 98.12 271 SER A O 1
ATOM 1959 N N . THR A 1 272 ? -10.558 8.443 4.078 1.00 97.88 272 THR A N 1
ATOM 1960 C CA . THR A 1 272 ? -11.423 8.813 5.209 1.00 97.88 272 THR A CA 1
ATOM 1961 C C . THR A 1 272 ? -12.885 8.829 4.772 1.00 97.88 272 THR A C 1
ATOM 1963 O O . THR A 1 272 ? -13.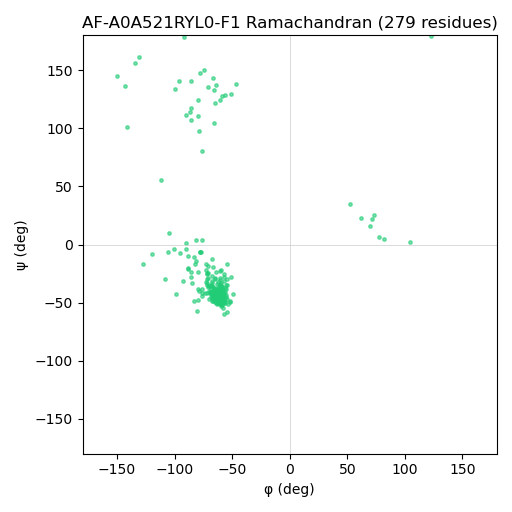720 8.181 5.398 1.00 97.88 272 THR A O 1
ATOM 1966 N N . ALA A 1 273 ? -13.194 9.518 3.668 1.00 97.38 273 ALA A N 1
ATOM 1967 C CA . ALA A 1 273 ? -14.552 9.575 3.133 1.00 97.38 273 ALA A CA 1
ATOM 1968 C C . ALA A 1 273 ? -15.068 8.183 2.739 1.00 97.38 273 ALA A C 1
ATOM 1970 O O . ALA A 1 273 ? -16.207 7.831 3.037 1.00 97.38 273 ALA A O 1
ATOM 1971 N N . TYR A 1 274 ? -14.219 7.375 2.105 1.00 97.75 274 TYR A N 1
ATOM 1972 C CA . TYR A 1 274 ? -14.564 6.024 1.687 1.00 97.75 274 TYR A CA 1
ATOM 1973 C C . TYR A 1 274 ? -14.864 5.095 2.868 1.00 97.75 274 TYR A C 1
ATOM 1975 O O . TYR A 1 274 ? -15.914 4.451 2.883 1.00 97.75 274 TYR A O 1
ATOM 1983 N N . LEU A 1 275 ? -13.973 5.043 3.865 1.00 97.25 275 LEU A N 1
ATOM 1984 C CA . LEU A 1 275 ? -14.167 4.211 5.054 1.00 97.25 275 LEU A CA 1
ATOM 1985 C C . LEU A 1 275 ? -15.406 4.644 5.832 1.00 97.25 275 LEU A C 1
ATOM 1987 O O . LEU A 1 275 ? -16.158 3.789 6.294 1.00 97.25 275 LEU A O 1
ATOM 1991 N N . TRP A 1 276 ? -15.651 5.955 5.915 1.00 95.50 276 TRP A N 1
ATOM 1992 C CA . TRP A 1 276 ? -16.849 6.477 6.554 1.00 95.50 276 TRP A CA 1
ATOM 1993 C C . TRP A 1 276 ? -18.119 5.977 5.869 1.00 95.50 276 TRP A C 1
ATOM 1995 O O . TRP A 1 276 ? -18.968 5.378 6.514 1.00 95.50 276 TRP A O 1
ATOM 2005 N N . ILE A 1 277 ? -18.223 6.159 4.550 1.00 95.75 277 ILE A N 1
ATOM 2006 C CA . ILE A 1 277 ? -19.418 5.785 3.781 1.00 95.75 277 ILE A CA 1
ATOM 2007 C C . ILE A 1 277 ? -19.647 4.270 3.775 1.00 95.75 277 ILE A C 1
ATOM 2009 O O . ILE A 1 277 ? -20.792 3.831 3.812 1.00 95.75 277 ILE A O 1
ATOM 2013 N N . ARG A 1 278 ? -18.582 3.468 3.678 1.00 95.12 278 ARG A N 1
ATOM 2014 C CA . ARG A 1 278 ? -18.706 2.015 3.505 1.00 95.12 278 ARG A CA 1
ATOM 2015 C C . ARG A 1 278 ? -18.871 1.251 4.818 1.00 95.12 278 ARG A C 1
ATOM 2017 O O . ARG A 1 278 ? -19.527 0.216 4.804 1.00 95.12 278 ARG A O 1
ATOM 2024 N N . TYR A 1 279 ? -18.264 1.721 5.908 1.00 94.25 279 TYR A N 1
ATOM 2025 C CA . TYR A 1 279 ? -18.153 0.937 7.144 1.00 94.25 279 TYR A CA 1
ATOM 2026 C C . TYR A 1 279 ? -18.644 1.638 8.413 1.00 94.25 279 TYR A C 1
ATOM 2028 O O . TYR A 1 279 ? -18.829 0.958 9.419 1.00 94.25 279 TYR A O 1
ATOM 2036 N N . LEU A 1 280 ? -18.805 2.966 8.409 1.00 90.50 280 LEU A N 1
ATOM 2037 C CA . LEU A 1 280 ? -19.113 3.739 9.623 1.00 90.50 280 LEU A CA 1
ATOM 2038 C C . LEU A 1 280 ? -20.444 4.510 9.553 1.00 90.50 280 LEU A C 1
ATOM 2040 O O . LEU A 1 280 ? -20.850 5.085 10.561 1.00 90.50 280 LEU A O 1
ATOM 2044 N N . ALA A 1 281 ? -21.090 4.555 8.385 1.00 82.94 281 ALA A N 1
ATOM 2045 C CA . ALA A 1 281 ? -22.382 5.204 8.145 1.00 82.94 281 ALA A CA 1
ATOM 2046 C C . ALA A 1 281 ? -23.548 4.224 8.326 1.00 82.94 281 ALA A C 1
ATOM 2048 O O . ALA A 1 281 ? -24.590 4.670 8.860 1.00 82.94 281 ALA A O 1
#

Nearest PDB structures (foldseek):
  6ol1-assembly1_B  TM=7.489E-01  e=1.452E-05  Vibrio cholerae O1 biovar El Tor str. N16961
  7jsj-assembly1_A  TM=7.981E-01  e=7.723E-05  Homo sapiens
  5uld-assembly2_D  TM=7.314E-01  e=8.071E-05  Vibrio cholerae O1 biovar El Tor str. N16961
  8uvi-assembly1_A  TM=7.051E-01  e=3.445E-04  Homo sapiens
  4r0c-assembly1_C  TM=6.066E-01  e=4.091E-01  Alcanivorax borkumensis SK2

Radius of gyration: 20.94 Å; Cα contacts (8 Å, |Δi|>4): 324; chains: 1; bounding box: 44×49×60 Å

pLDDT: mean 87.98, std 7.95, range [61.62, 98.12]

Secondary structure (DSSP, 8-state):
-HHHHHTTSTTTSHHHHHHHHHHT--HHHHHHHHHHHHHHHHHHHHHHHHHHHTTTS---SPPPHHHHT--HHHH-S-HHHHHHHHHHHHHHHHHHHHHHHHT--HHHHHHHHHHHHHHHHT--HHHHHHHS-HHHHHHHHHHHHHHHHHHHTTHHHHHHHHHHHHHTT-HHHHHHHHHHHHHHHHHHS-HHHHHHHHHHHHHHHHHTT--HHHHHHHHHHHHHHHTTSSTTSSHHHHHHHHHHHHTT-PPPHHHHHHHHHHHHHHHHHHHHHHHIIIII-

Solvent-accessible surface area (backbone atoms only — not comparable to full-atom values): 14681 Å² total; per-residue (Å²): 106,71,53,49,59,10,51,18,30,32,82,50,35,71,44,34,40,53,50,25,67,74,73,72,49,42,40,52,56,30,37,73,70,31,28,67,57,32,55,52,41,51,53,52,49,52,51,51,51,48,66,76,39,53,76,75,72,55,80,88,72,81,78,57,64,73,67,77,63,60,55,71,73,79,70,54,86,49,72,62,59,51,52,52,49,51,51,37,51,52,51,30,54,53,41,35,62,48,18,51,91,70,74,45,56,66,66,59,38,53,51,49,30,51,51,53,43,38,67,76,70,64,55,61,63,68,64,54,60,70,68,52,64,58,66,61,56,52,48,50,55,52,48,51,56,50,41,53,49,36,50,77,69,44,54,35,55,55,52,25,50,51,48,39,63,76,31,71,71,36,61,61,51,41,25,49,48,45,19,53,53,26,25,54,50,8,17,74,39,37,20,52,69,43,39,61,55,45,51,60,23,46,53,46,40,32,74,76,70,38,72,43,68,58,37,53,52,20,41,43,53,9,18,43,41,6,12,49,26,27,53,69,1,28,71,69,42,42,51,54,43,50,51,30,38,75,73,73,54,61,70,53,64,69,61,45,27,60,53,15,45,55,55,28,51,55,41,50,50,52,48,48,54,47,50,38,67,75,72,64,111